Protein AF-A0A8T5P0N0-F1 (afdb_monomer_lite)

Radius of gyration: 23.2 Å; chains: 1; bounding box: 54×44×64 Å

Sequence (206 aa):
MMNLLVFLVLLFGLFGVVSSQYIMQYREAYYLWIKYIVYNKGNNTDPEEKKETCSKLESYSREICELANMIFLLFILISITFFMVVIAIEINIPLMKSPSPELNILYSTEILAFILYISLYIILSFLKIGLISPVSKTSAIDEKIFKVWYYFECHECKDEFFKKYPEPHRLYEIVAEKLDNNEIKASQDLMELVKPLRKKKNDAQA

Structure (mmCIF, N/CA/C/O backbone):
data_AF-A0A8T5P0N0-F1
#
_entry.id   AF-A0A8T5P0N0-F1
#
loop_
_atom_site.group_PDB
_atom_site.id
_atom_site.type_symbol
_atom_site.label_atom_id
_atom_site.label_alt_id
_atom_site.label_comp_id
_atom_site.label_asym_id
_atom_site.label_entity_id
_atom_site.label_seq_id
_atom_site.pdbx_PDB_ins_code
_atom_site.Cartn_x
_atom_site.Cartn_y
_atom_site.Cartn_z
_atom_site.occupancy
_atom_site.B_iso_or_equiv
_atom_site.auth_seq_id
_atom_site.auth_comp_id
_atom_site.auth_asym_id
_atom_site.auth_atom_id
_atom_site.pdbx_PDB_model_num
ATOM 1 N N . MET A 1 1 ? 8.938 1.291 -31.727 1.00 61.34 1 MET A N 1
ATOM 2 C CA . MET A 1 1 ? 9.420 2.299 -30.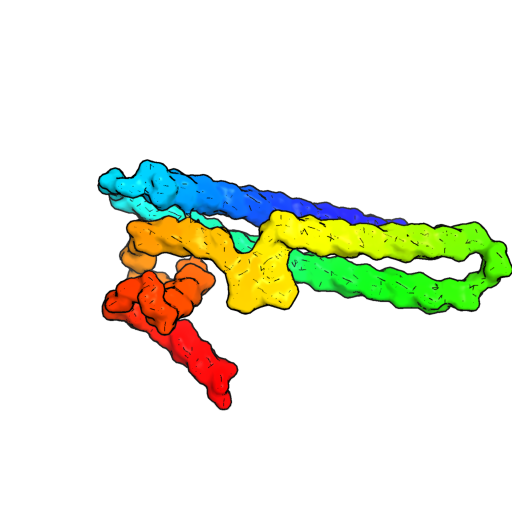754 1.00 61.34 1 MET A CA 1
ATOM 3 C C . MET A 1 1 ? 8.289 3.174 -30.201 1.00 61.34 1 MET A C 1
ATOM 5 O O . MET A 1 1 ? 8.126 3.197 -28.991 1.00 61.34 1 MET A O 1
ATOM 9 N N . MET A 1 2 ? 7.453 3.806 -31.041 1.00 69.06 2 MET A N 1
ATOM 10 C CA . MET A 1 2 ? 6.355 4.684 -30.582 1.00 69.06 2 MET A CA 1
ATOM 11 C C . MET A 1 2 ? 5.326 3.981 -29.672 1.00 69.06 2 MET A C 1
ATOM 13 O O . MET A 1 2 ? 4.994 4.509 -28.620 1.00 69.06 2 MET A O 1
ATOM 17 N N . ASN A 1 3 ? 4.904 2.751 -29.999 1.00 76.56 3 ASN A N 1
ATOM 18 C CA . ASN A 1 3 ? 3.933 2.001 -29.180 1.00 76.56 3 ASN A CA 1
ATOM 19 C C . ASN A 1 3 ? 4.461 1.646 -27.778 1.00 76.56 3 ASN A C 1
ATOM 21 O O . ASN A 1 3 ? 3.710 1.698 -26.811 1.00 76.56 3 ASN A O 1
ATOM 25 N N . LEU A 1 4 ? 5.755 1.321 -27.659 1.00 73.75 4 LEU A N 1
ATOM 26 C CA . LEU A 1 4 ? 6.393 1.027 -26.371 1.00 73.75 4 LEU A CA 1
ATOM 27 C C . LEU A 1 4 ? 6.480 2.290 -25.505 1.00 73.75 4 LEU A C 1
ATOM 29 O O . LEU A 1 4 ? 6.204 2.238 -24.314 1.00 73.75 4 LEU A O 1
ATOM 33 N N . LEU A 1 5 ? 6.823 3.428 -26.113 1.00 75.00 5 LEU A N 1
ATOM 34 C CA . LEU A 1 5 ? 6.900 4.707 -25.411 1.00 75.00 5 LEU A CA 1
ATOM 35 C C . LEU A 1 5 ? 5.518 5.143 -24.910 1.00 75.00 5 LEU A C 1
ATOM 37 O O . LEU A 1 5 ? 5.385 5.509 -23.747 1.00 75.00 5 LEU A O 1
ATOM 41 N N . VAL A 1 6 ? 4.479 5.029 -25.744 1.00 81.00 6 VAL A N 1
ATOM 42 C CA . VAL A 1 6 ? 3.089 5.297 -25.336 1.00 81.00 6 VAL A CA 1
ATOM 43 C C . VAL A 1 6 ? 2.668 4.374 -24.191 1.00 81.00 6 VAL A C 1
ATOM 45 O O . VAL A 1 6 ? 2.110 4.848 -23.205 1.00 81.00 6 VAL A O 1
ATOM 48 N N . PHE A 1 7 ? 2.981 3.078 -24.278 1.00 82.94 7 PHE A N 1
ATOM 49 C CA . PHE A 1 7 ? 2.702 2.124 -23.204 1.00 82.94 7 PHE A CA 1
ATOM 50 C C . PHE A 1 7 ? 3.391 2.511 -21.888 1.00 82.94 7 PHE A C 1
ATOM 52 O O . PHE A 1 7 ? 2.738 2.551 -20.848 1.00 82.94 7 PHE A O 1
ATOM 59 N N . LEU A 1 8 ? 4.681 2.862 -21.929 1.00 80.19 8 LEU A N 1
ATOM 60 C CA . LEU A 1 8 ? 5.425 3.307 -20.748 1.00 80.19 8 LEU A CA 1
ATOM 61 C C . LEU A 1 8 ? 4.825 4.585 -20.150 1.00 80.19 8 LEU A C 1
ATOM 63 O O . LEU A 1 8 ? 4.633 4.649 -18.940 1.00 80.19 8 LEU A O 1
ATOM 67 N N . VAL A 1 9 ? 4.473 5.576 -20.974 1.00 85.44 9 VAL A N 1
ATOM 68 C CA . VAL A 1 9 ? 3.837 6.819 -20.505 1.00 85.44 9 VAL A CA 1
ATOM 69 C C . VAL A 1 9 ? 2.510 6.531 -19.798 1.00 85.44 9 VAL A C 1
ATOM 71 O O . VAL A 1 9 ? 2.270 7.068 -18.718 1.00 85.44 9 VAL A O 1
ATOM 74 N N . LEU A 1 10 ? 1.673 5.653 -20.358 1.00 88.06 10 LEU A N 1
ATOM 75 C CA . LEU A 1 10 ? 0.413 5.247 -19.729 1.00 88.06 10 LEU A CA 1
ATOM 76 C C . LEU A 1 10 ? 0.646 4.503 -18.408 1.00 88.06 10 LEU A C 1
ATOM 78 O O . LEU A 1 10 ? -0.035 4.782 -17.423 1.00 88.06 10 LEU A O 1
ATOM 82 N N . LEU A 1 11 ? 1.628 3.600 -18.367 1.00 86.75 11 LEU A N 1
ATOM 83 C CA . LEU A 1 11 ? 1.958 2.815 -17.179 1.00 86.75 11 LEU A CA 1
ATOM 84 C C . LEU A 1 11 ? 2.485 3.698 -16.037 1.00 86.75 11 LEU A C 1
ATOM 86 O O . LEU A 1 11 ? 2.014 3.586 -14.905 1.00 86.75 11 LEU A O 1
ATOM 90 N N . PHE A 1 12 ? 3.406 4.620 -16.332 1.00 85.75 12 PHE A N 1
ATOM 91 C CA . PHE A 1 12 ? 3.908 5.592 -15.356 1.00 85.75 12 PHE A CA 1
ATOM 92 C C . PHE A 1 12 ? 2.829 6.597 -14.931 1.00 85.75 12 PHE A C 1
ATOM 94 O O . PHE A 1 12 ? 2.765 6.958 -13.755 1.00 85.75 12 PHE A O 1
ATOM 101 N N . GLY A 1 13 ? 1.952 7.015 -15.848 1.00 89.31 13 GLY A N 1
ATOM 102 C CA . GLY A 1 13 ? 0.798 7.856 -15.528 1.00 89.31 13 GLY A CA 1
ATOM 103 C C . GLY A 1 13 ? -0.151 7.172 -14.543 1.00 89.31 13 GLY A C 1
ATOM 104 O O . GLY A 1 13 ? -0.502 7.755 -13.518 1.00 89.31 13 GLY A O 1
ATOM 105 N N . LEU A 1 14 ? -0.496 5.907 -14.802 1.00 91.94 14 LEU A N 1
ATOM 106 C CA . LEU A 1 14 ? -1.330 5.100 -13.911 1.00 91.94 14 LEU A CA 1
ATOM 107 C C . LEU A 1 14 ? -0.668 4.909 -12.540 1.00 91.94 14 LEU A C 1
ATOM 109 O O . LEU A 1 14 ? -1.314 5.117 -11.514 1.00 91.94 14 LEU A O 1
ATOM 113 N N . PHE A 1 15 ? 0.631 4.600 -12.510 1.00 89.31 15 PHE A N 1
ATOM 114 C CA . PHE A 1 15 ? 1.403 4.518 -11.267 1.00 89.31 15 PHE A CA 1
ATOM 115 C C . PHE A 1 15 ? 1.350 5.820 -10.461 1.00 89.31 15 PHE A C 1
ATOM 117 O O . PHE A 1 15 ? 1.136 5.783 -9.247 1.00 89.31 15 PHE A O 1
ATOM 124 N N . GLY A 1 16 ? 1.496 6.971 -11.123 1.00 88.88 16 GLY A N 1
ATOM 125 C CA . GLY A 1 16 ? 1.394 8.284 -10.489 1.00 88.88 16 GLY A CA 1
ATOM 126 C C . GLY A 1 16 ? 0.016 8.543 -9.878 1.00 88.88 16 GLY A C 1
ATOM 127 O O . GLY A 1 16 ? -0.066 8.980 -8.729 1.00 88.88 16 GLY A O 1
ATOM 128 N N . VAL A 1 17 ? -1.062 8.221 -10.601 1.00 93.25 17 VAL A N 1
ATOM 129 C CA . VAL A 1 17 ? -2.445 8.386 -10.116 1.00 93.25 17 VAL A CA 1
ATOM 130 C C . VAL A 1 17 ? -2.699 7.535 -8.872 1.00 93.25 17 VAL A C 1
ATOM 132 O O . VAL A 1 17 ? -3.133 8.068 -7.849 1.00 93.25 17 VAL A O 1
ATOM 135 N N . VAL A 1 18 ? -2.372 6.240 -8.922 1.00 91.06 18 VAL A N 1
ATOM 136 C CA . VAL A 1 18 ? -2.581 5.322 -7.789 1.00 91.06 18 VAL A CA 1
ATOM 137 C C . VAL A 1 18 ? -1.719 5.733 -6.590 1.00 91.06 18 VAL A C 1
ATOM 139 O O . VAL A 1 18 ? -2.206 5.788 -5.461 1.00 91.06 18 VAL A O 1
ATOM 142 N N . SER A 1 19 ? -0.459 6.109 -6.824 1.00 87.75 19 SER A N 1
ATOM 143 C CA . SER A 1 19 ? 0.432 6.592 -5.761 1.00 87.75 19 SER A CA 1
ATOM 144 C C . SER A 1 19 ? -0.093 7.874 -5.113 1.00 87.75 19 SER A C 1
ATOM 146 O O . SER A 1 19 ? -0.023 8.026 -3.894 1.00 87.75 19 SER A O 1
ATOM 148 N N . SER A 1 20 ? -0.660 8.792 -5.900 1.00 90.50 20 SER A N 1
ATOM 149 C CA . SER A 1 20 ? -1.253 10.026 -5.379 1.00 90.50 20 SER A CA 1
ATOM 150 C C . SER A 1 20 ? -2.462 9.744 -4.486 1.00 90.50 20 SER A C 1
ATOM 152 O O . SER A 1 20 ? -2.580 10.342 -3.415 1.00 90.50 20 SER A O 1
ATOM 154 N N . GLN A 1 21 ? -3.338 8.823 -4.894 1.00 91.12 21 GLN A N 1
ATOM 155 C CA . GLN A 1 21 ? -4.477 8.395 -4.075 1.00 91.12 21 GLN A CA 1
ATOM 156 C C . GLN A 1 21 ? -4.008 7.747 -2.768 1.00 91.12 21 GLN A C 1
ATOM 158 O O . GLN A 1 21 ? -4.502 8.099 -1.698 1.00 91.12 21 GLN A O 1
ATOM 163 N N . TYR A 1 22 ? -2.988 6.885 -2.829 1.00 88.38 22 TYR A N 1
ATOM 164 C CA . TYR A 1 22 ? -2.401 6.263 -1.640 1.00 88.38 22 TYR A CA 1
ATOM 165 C C . TYR A 1 22 ? -1.883 7.307 -0.639 1.00 88.38 22 TYR A C 1
ATOM 167 O O . TYR A 1 22 ? -2.163 7.224 0.557 1.00 88.38 22 TYR A O 1
ATOM 175 N N . ILE A 1 23 ? -1.171 8.334 -1.117 1.00 86.62 23 ILE A N 1
ATOM 176 C CA . ILE A 1 23 ? -0.662 9.423 -0.267 1.00 86.62 23 ILE A CA 1
ATOM 177 C C . ILE A 1 23 ? -1.805 10.218 0.367 1.00 86.62 23 ILE A C 1
ATOM 179 O O . ILE A 1 23 ? -1.696 10.621 1.527 1.00 86.62 23 ILE A O 1
ATOM 183 N N . MET A 1 24 ? -2.874 10.476 -0.386 1.00 90.38 24 MET A N 1
ATOM 184 C CA . MET A 1 24 ? -4.037 11.207 0.111 1.00 90.38 24 MET A CA 1
ATOM 185 C C . MET A 1 24 ? -4.689 10.453 1.274 1.00 90.38 24 MET A C 1
ATOM 187 O O . MET A 1 24 ? -4.793 11.013 2.365 1.00 90.38 24 MET A O 1
ATOM 191 N N . GLN A 1 25 ? -4.978 9.160 1.093 1.00 87.75 25 GLN A N 1
ATOM 192 C CA . GLN A 1 25 ? -5.551 8.329 2.155 1.00 87.75 25 GLN A CA 1
ATOM 193 C C . GLN A 1 25 ? -4.620 8.203 3.365 1.00 87.75 25 GLN A C 1
ATOM 195 O O . GLN A 1 25 ? -5.043 8.323 4.516 1.00 87.75 25 GLN A O 1
ATOM 200 N N . TYR A 1 26 ? -3.314 8.065 3.122 1.00 85.62 26 TYR A N 1
ATOM 201 C CA . TYR A 1 26 ? -2.314 8.069 4.187 1.00 85.62 26 TYR A CA 1
ATOM 202 C C . TYR A 1 26 ? -2.358 9.366 5.013 1.00 85.62 26 TYR A C 1
ATOM 204 O O . TYR A 1 26 ? -2.244 9.326 6.241 1.00 85.62 26 TYR A O 1
ATOM 212 N N . ARG A 1 27 ? -2.500 10.532 4.367 1.00 88.31 27 ARG A N 1
ATOM 213 C CA . ARG A 1 27 ? -2.559 11.831 5.058 1.00 88.31 27 ARG A CA 1
ATOM 214 C C . ARG A 1 27 ? -3.819 11.972 5.902 1.00 88.31 27 ARG A C 1
ATOM 216 O O . ARG A 1 27 ? -3.717 12.467 7.022 1.00 88.31 27 ARG A O 1
ATOM 223 N N . GLU A 1 28 ? -4.965 11.526 5.401 1.00 90.62 28 GLU A N 1
ATOM 224 C CA . GLU A 1 28 ? -6.234 11.577 6.136 1.00 90.62 28 GLU A CA 1
ATOM 225 C C . GLU A 1 28 ? -6.199 10.678 7.378 1.00 90.62 28 GLU A C 1
ATOM 227 O O . GLU A 1 28 ? -6.465 11.139 8.492 1.00 90.62 28 GLU A O 1
ATOM 232 N N . ALA A 1 29 ? -5.735 9.436 7.229 1.00 87.38 29 ALA A N 1
ATOM 233 C CA . ALA A 1 29 ? -5.507 8.532 8.353 1.00 87.38 29 ALA A CA 1
ATOM 234 C C . ALA A 1 29 ? -4.507 9.109 9.375 1.00 87.38 29 ALA A C 1
ATOM 236 O O . ALA A 1 29 ? -4.708 9.021 10.590 1.00 87.38 29 ALA A O 1
ATOM 237 N N . TYR A 1 30 ? -3.435 9.750 8.897 1.00 87.81 30 TYR A N 1
ATOM 238 C CA . TYR A 1 30 ? -2.457 10.410 9.760 1.00 87.81 30 TYR A CA 1
ATOM 239 C C . TYR A 1 30 ? -3.052 11.599 10.526 1.00 87.81 30 TYR A C 1
ATOM 241 O O . TYR A 1 30 ? -2.757 11.777 11.709 1.00 87.81 30 TYR A O 1
ATOM 249 N N . TYR A 1 31 ? -3.905 12.391 9.876 1.00 90.00 31 TYR A N 1
ATOM 250 C CA . TYR A 1 31 ? -4.618 13.498 10.504 1.00 90.00 31 TYR A CA 1
ATOM 251 C C . TYR A 1 31 ? -5.540 13.011 11.628 1.00 90.00 31 TYR A C 1
ATOM 253 O O . TYR A 1 31 ? -5.491 13.567 12.726 1.00 90.00 31 TYR A O 1
ATOM 261 N N . LEU A 1 32 ? -6.310 11.939 11.404 1.00 89.44 32 LEU A N 1
ATOM 262 C CA . LEU A 1 32 ? -7.154 11.341 12.447 1.00 89.44 32 LEU A CA 1
ATOM 263 C C . LEU A 1 32 ? -6.327 10.864 13.643 1.00 89.44 32 LEU A C 1
ATOM 265 O O . LEU A 1 32 ? -6.698 11.103 14.793 1.00 89.44 32 LEU A O 1
ATOM 269 N N . TRP A 1 33 ? -5.176 10.244 13.383 1.00 90.94 33 TRP A N 1
ATOM 270 C CA . TRP A 1 33 ? -4.260 9.833 14.442 1.00 90.94 33 TRP A CA 1
ATOM 271 C C . TRP A 1 33 ? -3.745 11.017 15.262 1.00 90.94 33 TRP A C 1
ATOM 273 O O . TRP A 1 33 ? -3.775 10.970 16.493 1.00 90.94 33 TRP A O 1
ATOM 283 N N . ILE A 1 34 ? -3.338 12.106 14.607 1.00 88.56 34 ILE A N 1
ATOM 284 C CA . ILE A 1 34 ? -2.945 13.337 15.300 1.00 88.56 34 ILE A CA 1
ATOM 285 C C . ILE A 1 34 ? -4.107 13.881 16.139 1.00 88.56 34 ILE A C 1
ATOM 287 O O . ILE A 1 34 ? -3.926 14.160 17.327 1.00 88.56 34 ILE A O 1
ATOM 291 N N . LYS A 1 35 ? -5.297 14.011 15.542 1.00 88.31 35 LYS A N 1
ATOM 292 C CA . LYS A 1 35 ? -6.480 14.568 16.204 1.00 88.31 35 LYS A CA 1
ATOM 293 C C . LYS A 1 35 ? -6.797 13.792 17.481 1.00 88.31 35 LYS A C 1
ATOM 295 O O . LYS A 1 35 ? -6.857 14.397 18.544 1.00 88.31 35 LYS A O 1
ATOM 300 N N . TYR A 1 36 ? -6.947 12.471 17.395 1.00 87.56 36 TYR A N 1
ATOM 301 C CA . TYR A 1 36 ? -7.495 11.676 18.497 1.00 87.56 36 TYR A CA 1
ATOM 302 C C . TYR A 1 36 ? -6.454 11.109 19.465 1.00 87.56 36 TYR A C 1
ATOM 304 O O . TYR A 1 36 ? -6.716 11.038 20.661 1.00 87.56 36 TYR A O 1
ATOM 312 N N . ILE A 1 37 ? -5.260 10.749 18.992 1.00 87.62 37 ILE A N 1
ATOM 313 C CA . ILE A 1 37 ? -4.240 10.117 19.845 1.00 87.62 37 ILE A CA 1
ATOM 314 C C . ILE A 1 37 ? -3.251 11.137 20.404 1.00 87.62 37 ILE A C 1
ATOM 316 O O . ILE A 1 37 ? -2.847 11.016 21.561 1.00 87.62 37 ILE A O 1
ATOM 320 N N . VAL A 1 38 ? -2.840 12.122 19.597 1.00 85.75 38 VAL A N 1
ATOM 321 C CA . VAL A 1 38 ? -1.827 13.107 20.013 1.00 85.75 38 VAL A CA 1
ATOM 322 C C . VAL A 1 38 ? -2.458 14.253 20.802 1.00 85.75 38 VAL A C 1
ATOM 324 O O . VAL A 1 38 ? -1.944 14.592 21.865 1.00 85.75 38 VAL A O 1
ATOM 327 N N . TYR A 1 39 ? -3.561 14.832 20.314 1.00 83.88 39 TYR A N 1
ATOM 328 C CA . TYR A 1 39 ? -4.125 16.057 20.899 1.00 83.88 39 TYR A CA 1
ATOM 329 C C . TYR A 1 39 ? -5.415 15.870 21.709 1.00 83.88 39 TYR A C 1
ATOM 331 O O . TYR A 1 39 ? -5.640 16.640 22.637 1.00 83.88 39 TYR A O 1
ATOM 339 N N . ASN A 1 40 ? -6.250 14.868 21.419 1.00 70.62 40 ASN A N 1
ATOM 340 C CA . ASN A 1 40 ? -7.571 14.724 22.051 1.00 70.62 40 ASN A CA 1
ATOM 341 C C . ASN A 1 40 ? -7.649 13.571 23.066 1.00 70.62 40 ASN A C 1
ATOM 343 O O . ASN A 1 40 ? -8.561 12.747 23.035 1.00 70.62 40 ASN A O 1
ATOM 347 N N . LYS A 1 41 ? -6.687 13.495 23.987 1.00 58.66 41 LYS A N 1
ATOM 348 C CA . LYS A 1 41 ? -6.653 12.437 25.003 1.00 58.66 41 LYS A CA 1
ATOM 349 C C . LYS A 1 41 ? -7.492 12.833 26.228 1.00 58.66 41 LYS A C 1
ATOM 351 O O . LYS A 1 41 ? -6.929 13.180 27.261 1.00 58.66 41 LYS A O 1
ATOM 356 N N . GLY A 1 42 ? -8.825 12.805 26.116 1.00 58.62 42 GLY A N 1
ATOM 357 C CA . GLY A 1 42 ? -9.698 12.969 27.292 1.00 58.62 42 GLY A CA 1
ATOM 358 C C . GLY A 1 42 ? -11.126 13.480 27.088 1.00 58.62 42 GLY A C 1
ATOM 359 O O . GLY A 1 42 ? -11.857 13.537 28.072 1.00 58.62 42 GLY A O 1
ATOM 360 N N . ASN A 1 43 ? -11.554 13.840 25.874 1.00 61.97 43 ASN A N 1
ATOM 361 C CA . ASN A 1 43 ? -12.942 14.262 25.662 1.00 61.97 43 ASN A CA 1
ATOM 362 C C . ASN A 1 43 ? -13.851 13.065 25.374 1.00 61.97 43 ASN A C 1
ATOM 364 O O . ASN A 1 43 ? -13.575 12.270 24.474 1.00 61.97 43 ASN A O 1
ATOM 368 N N . ASN A 1 44 ? -14.967 12.987 26.107 1.00 64.81 44 ASN A N 1
ATOM 369 C CA . ASN A 1 44 ? -16.095 12.122 25.770 1.00 64.81 44 ASN A CA 1
ATOM 370 C C . ASN A 1 44 ? -16.554 12.476 24.354 1.00 64.81 44 ASN A C 1
ATOM 372 O O . ASN A 1 44 ? -17.158 13.524 24.133 1.00 64.81 44 ASN A O 1
ATOM 376 N N . THR A 1 45 ? -16.188 11.631 23.396 1.00 73.69 45 THR A N 1
ATOM 377 C CA . THR A 1 45 ? -16.582 11.795 21.998 1.00 73.69 45 THR A CA 1
ATOM 378 C C . THR A 1 45 ? -18.035 11.354 21.876 1.00 73.69 45 THR A C 1
ATOM 380 O O . THR A 1 45 ? -18.409 10.328 22.449 1.00 73.69 45 THR A O 1
ATOM 383 N N . ASP A 1 46 ? -18.847 12.136 21.171 1.00 82.62 46 ASP A N 1
ATOM 384 C CA . ASP A 1 46 ? -20.247 11.804 20.905 1.00 82.62 46 ASP A CA 1
ATOM 385 C C . ASP A 1 46 ? -20.338 10.394 20.275 1.00 82.62 46 ASP A C 1
ATOM 387 O O . ASP A 1 46 ? -19.555 10.095 19.363 1.00 82.62 46 ASP A O 1
ATOM 391 N N . PRO A 1 47 ? -21.238 9.502 20.741 1.00 82.38 47 PRO A N 1
ATOM 392 C CA . PRO A 1 47 ? -21.489 8.207 20.110 1.00 82.38 47 PRO A CA 1
ATOM 393 C C . PRO A 1 47 ? -21.664 8.262 18.585 1.00 82.38 47 PRO A C 1
ATOM 395 O O . PRO A 1 47 ? -21.233 7.336 17.890 1.00 82.38 47 PRO A O 1
ATOM 398 N N . GLU A 1 48 ? -22.263 9.330 18.053 1.00 84.44 48 GLU A N 1
ATOM 399 C CA . GLU A 1 48 ? -22.449 9.495 16.607 1.00 84.44 48 GLU A CA 1
ATOM 400 C C . GLU A 1 48 ? -21.120 9.816 15.894 1.00 84.44 48 GLU A C 1
ATOM 402 O O . GLU A 1 48 ? -20.766 9.146 14.919 1.00 84.44 48 GLU A O 1
ATOM 407 N N . GLU A 1 49 ? -20.308 10.728 16.450 1.00 84.94 49 GLU A N 1
ATOM 408 C CA . GLU A 1 49 ? -18.956 11.038 15.947 1.00 84.94 49 GLU A CA 1
ATOM 409 C C . GLU A 1 49 ? -18.027 9.812 16.043 1.00 84.94 49 GLU A C 1
ATOM 411 O O . GLU A 1 49 ? -17.225 9.558 15.136 1.00 84.94 49 GLU A O 1
ATOM 416 N N . LYS A 1 50 ? -18.160 9.009 17.110 1.00 86.31 50 LYS A N 1
ATOM 417 C CA . LYS A 1 50 ? -17.445 7.733 17.284 1.00 86.31 50 LYS A CA 1
ATOM 418 C C . LYS A 1 50 ? -17.759 6.782 16.128 1.00 86.31 50 LYS A C 1
ATOM 420 O O . LYS A 1 50 ? -16.836 6.283 15.482 1.00 86.31 50 LYS A O 1
ATOM 425 N N . LYS A 1 51 ? -19.045 6.557 15.833 1.00 86.25 51 LYS A N 1
ATOM 426 C CA . LYS A 1 51 ? -19.482 5.641 14.766 1.00 86.25 51 LYS A CA 1
ATOM 427 C C . LYS A 1 51 ? -19.005 6.103 13.389 1.00 86.25 51 LYS A C 1
ATOM 429 O O . LYS A 1 51 ? -18.490 5.290 12.618 1.00 86.25 51 LYS A O 1
ATOM 434 N N . GLU A 1 52 ? -19.121 7.396 13.096 1.00 88.81 52 GLU A N 1
ATOM 435 C CA . GLU A 1 52 ? -18.645 7.971 11.835 1.00 88.81 52 GLU A CA 1
ATOM 436 C C . GLU A 1 52 ? -17.124 7.810 11.682 1.00 88.81 52 GLU A C 1
ATOM 438 O O . GLU A 1 52 ? -16.634 7.375 10.636 1.00 88.81 52 GLU A O 1
ATOM 443 N N . THR A 1 53 ? -16.368 8.095 12.744 1.00 88.75 53 THR A N 1
ATOM 444 C CA . THR A 1 53 ? -14.904 7.967 12.753 1.00 88.75 53 THR A CA 1
ATOM 445 C C . THR A 1 53 ? -14.466 6.518 12.551 1.00 88.75 53 THR A C 1
ATOM 447 O O . THR A 1 53 ? -13.561 6.258 11.754 1.00 88.75 53 THR A O 1
ATOM 450 N N . CYS A 1 54 ? -15.129 5.567 13.212 1.00 88.75 54 CYS A N 1
ATOM 451 C CA . CYS A 1 54 ? -14.878 4.140 13.024 1.00 88.75 54 CYS A CA 1
ATOM 452 C C . CYS A 1 54 ? -15.134 3.699 11.580 1.00 88.75 54 CYS A C 1
ATOM 454 O O . CYS A 1 54 ? -14.272 3.055 10.981 1.00 88.75 54 CYS A O 1
ATOM 456 N N . SER A 1 55 ? -16.260 4.110 10.987 1.00 88.19 55 SER A N 1
ATOM 457 C CA . SER A 1 55 ? -16.566 3.806 9.584 1.00 88.19 55 SER A CA 1
ATOM 458 C C . SER A 1 55 ? -15.514 4.377 8.627 1.00 88.19 55 SER A C 1
ATOM 460 O O . SER A 1 55 ? -15.114 3.700 7.680 1.00 88.19 55 SER A O 1
ATOM 462 N N . LYS A 1 56 ? -15.041 5.607 8.872 1.00 90.00 56 LYS A N 1
ATOM 463 C CA . LYS A 1 56 ? -13.988 6.243 8.066 1.00 90.00 56 LYS A CA 1
ATOM 464 C C . LYS A 1 56 ? -12.659 5.496 8.167 1.00 90.00 56 LYS A C 1
ATOM 466 O O . LYS A 1 56 ? -12.054 5.197 7.144 1.00 90.00 56 LYS A O 1
ATOM 471 N N . LEU A 1 57 ? -12.223 5.145 9.379 1.00 89.44 57 LEU A N 1
ATOM 472 C CA . LEU A 1 57 ? -10.971 4.408 9.603 1.00 89.44 57 LEU A CA 1
ATOM 473 C C . LEU A 1 57 ? -10.961 3.044 8.918 1.00 89.44 57 LEU A C 1
ATOM 475 O O . LEU A 1 57 ? -9.943 2.650 8.349 1.00 89.44 57 LEU A O 1
ATOM 479 N N . GLU A 1 58 ? -12.083 2.333 8.966 1.00 87.56 58 GLU A N 1
ATOM 480 C CA . GLU A 1 58 ? -12.217 1.039 8.304 1.00 87.56 58 GLU A CA 1
ATOM 481 C C . GLU A 1 58 ? -12.179 1.172 6.780 1.00 87.56 58 GLU A C 1
ATOM 483 O O . GLU A 1 58 ? -11.477 0.395 6.127 1.00 87.56 58 GLU A O 1
ATOM 488 N N . SER A 1 59 ? -12.833 2.200 6.222 1.00 89.75 59 SER A N 1
ATOM 489 C CA . SER A 1 59 ? -12.725 2.516 4.791 1.00 89.75 59 SER A CA 1
ATOM 490 C C . SER A 1 59 ? -11.282 2.826 4.401 1.00 89.75 59 SER A C 1
ATOM 492 O O . SER A 1 59 ? -10.759 2.213 3.473 1.00 89.75 59 SER A O 1
ATOM 494 N N . TYR A 1 60 ? -10.592 3.688 5.156 1.00 89.44 60 TYR A N 1
ATOM 495 C CA . TYR A 1 60 ? -9.195 4.036 4.886 1.00 89.44 60 TYR A CA 1
ATOM 496 C C . TYR A 1 60 ? -8.266 2.833 4.961 1.00 89.44 60 TYR A C 1
ATOM 498 O O . TYR A 1 60 ? -7.406 2.674 4.100 1.00 89.44 60 TYR A O 1
ATOM 506 N N . SER A 1 61 ? -8.430 1.962 5.958 1.00 86.31 61 SER A N 1
ATOM 507 C CA . SER A 1 61 ? -7.622 0.746 6.059 1.00 86.31 61 SER A CA 1
ATOM 508 C C . SER A 1 61 ? -7.811 -0.165 4.844 1.00 86.31 61 SER A C 1
ATOM 510 O O . SER A 1 61 ? -6.819 -0.680 4.321 1.00 86.31 61 SER A O 1
ATOM 512 N N . ARG A 1 62 ? -9.050 -0.335 4.366 1.00 86.44 62 ARG A N 1
ATOM 513 C CA . ARG A 1 62 ? -9.331 -1.115 3.154 1.00 86.44 62 ARG A CA 1
ATOM 514 C C . ARG A 1 62 ? -8.722 -0.459 1.917 1.00 86.44 62 ARG A C 1
ATOM 516 O O . ARG A 1 62 ? -7.970 -1.109 1.198 1.00 86.44 62 ARG A O 1
ATOM 523 N N . GLU A 1 63 ? -8.991 0.824 1.704 1.00 88.38 63 GLU A N 1
ATOM 524 C CA . GLU A 1 63 ? -8.519 1.568 0.532 1.00 88.38 63 GLU A CA 1
ATOM 525 C C . GLU A 1 63 ? -6.991 1.629 0.465 1.00 88.38 63 GLU A C 1
ATOM 527 O O . GLU A 1 63 ? -6.410 1.406 -0.592 1.00 88.38 63 GLU A O 1
ATOM 532 N N . ILE A 1 64 ? -6.309 1.862 1.590 1.00 86.75 64 ILE A N 1
ATOM 533 C CA . ILE A 1 64 ? -4.840 1.857 1.656 1.00 86.75 64 ILE A CA 1
ATOM 534 C C . ILE A 1 64 ? -4.288 0.479 1.280 1.00 86.75 64 ILE A C 1
ATOM 536 O O . ILE A 1 64 ? -3.294 0.404 0.557 1.00 86.75 64 ILE A O 1
ATOM 540 N N . CYS A 1 65 ? -4.928 -0.605 1.730 1.00 83.62 65 CYS A N 1
ATOM 541 C CA . CYS A 1 65 ? -4.527 -1.966 1.382 1.00 83.62 65 CYS A CA 1
ATOM 542 C C . CYS A 1 65 ? -4.732 -2.258 -0.114 1.00 83.62 65 CYS A C 1
ATOM 544 O O . CYS A 1 65 ? -3.821 -2.753 -0.778 1.00 83.62 65 CYS A O 1
ATOM 546 N N . GLU A 1 66 ? -5.890 -1.897 -0.669 1.00 86.31 66 GLU A N 1
ATOM 547 C CA . GLU A 1 66 ? -6.185 -2.047 -2.098 1.00 86.31 66 GLU A CA 1
ATOM 548 C C . GLU A 1 66 ? -5.211 -1.241 -2.965 1.00 86.31 66 GLU A C 1
ATOM 550 O O . GLU A 1 66 ? -4.620 -1.782 -3.901 1.00 86.31 66 GLU A O 1
ATOM 555 N N . LEU A 1 67 ? -4.968 0.023 -2.615 1.00 88.94 67 LEU A N 1
ATOM 556 C CA . LEU A 1 67 ? -4.022 0.891 -3.313 1.00 88.94 67 LEU A CA 1
ATOM 557 C C . LEU A 1 67 ? -2.588 0.359 -3.211 1.00 88.94 67 LEU A C 1
ATOM 559 O O . LEU A 1 67 ? -1.870 0.360 -4.209 1.00 88.94 67 LEU A O 1
ATOM 563 N N . ALA A 1 68 ? -2.168 -0.152 -2.051 1.00 84.25 68 ALA A N 1
ATOM 564 C CA . ALA A 1 68 ? -0.859 -0.785 -1.898 1.00 84.25 68 ALA A CA 1
ATOM 565 C C . ALA A 1 68 ? -0.715 -2.022 -2.803 1.00 84.25 68 ALA A C 1
ATOM 567 O O . ALA A 1 68 ? 0.312 -2.176 -3.467 1.00 84.25 68 ALA A O 1
ATOM 568 N N . ASN A 1 69 ? -1.754 -2.859 -2.893 1.00 85.06 69 ASN A N 1
ATOM 569 C CA . ASN A 1 69 ? -1.780 -4.015 -3.793 1.00 85.06 69 ASN A CA 1
ATOM 570 C C . ASN A 1 69 ? -1.723 -3.592 -5.269 1.00 85.06 69 ASN A C 1
ATOM 572 O O . ASN A 1 69 ? -0.991 -4.198 -6.053 1.00 85.06 69 ASN A O 1
ATOM 576 N N . MET A 1 70 ? -2.437 -2.528 -5.653 1.00 88.88 70 MET A N 1
ATOM 577 C CA . MET A 1 70 ? -2.359 -1.968 -7.006 1.00 88.88 70 MET A CA 1
ATOM 578 C C . MET A 1 70 ? -0.957 -1.434 -7.318 1.00 88.88 70 MET A C 1
ATOM 580 O O . MET A 1 70 ? -0.417 -1.731 -8.381 1.00 88.88 70 MET A O 1
ATOM 584 N N . ILE A 1 71 ? -0.333 -0.701 -6.391 1.00 88.19 71 ILE A N 1
ATOM 585 C CA . ILE A 1 71 ? 1.046 -0.207 -6.539 1.00 88.19 71 ILE A CA 1
ATOM 586 C C . ILE A 1 71 ? 2.022 -1.375 -6.699 1.00 88.19 71 ILE A C 1
ATOM 588 O O . ILE A 1 71 ? 2.907 -1.317 -7.552 1.00 88.19 71 ILE A O 1
ATOM 592 N N . PHE A 1 72 ? 1.847 -2.449 -5.928 1.00 86.00 72 PHE A N 1
ATOM 593 C CA . PHE A 1 72 ? 2.663 -3.657 -6.042 1.00 86.00 72 PHE A CA 1
ATOM 594 C C . PHE A 1 72 ? 2.505 -4.342 -7.402 1.00 86.00 72 PHE A C 1
ATOM 596 O O . PHE A 1 72 ? 3.502 -4.680 -8.041 1.00 86.00 72 PHE A O 1
ATOM 603 N N . LEU A 1 73 ? 1.274 -4.482 -7.895 1.00 88.00 73 LEU A N 1
ATOM 604 C CA . LEU A 1 73 ? 1.012 -5.049 -9.217 1.00 88.00 73 LEU A CA 1
ATOM 605 C C . LEU A 1 73 ? 1.618 -4.187 -10.335 1.00 88.00 73 LEU A C 1
ATOM 607 O O . LEU A 1 73 ? 2.250 -4.717 -11.250 1.00 88.00 73 LEU A O 1
ATOM 611 N N . LEU A 1 74 ? 1.486 -2.861 -10.244 1.00 89.62 74 LEU A N 1
ATOM 612 C CA . LEU A 1 74 ? 2.106 -1.932 -11.191 1.00 89.62 74 LEU A CA 1
ATOM 613 C C . LEU A 1 74 ? 3.631 -2.015 -11.147 1.00 89.62 74 LEU A C 1
ATOM 615 O O . LEU A 1 74 ? 4.268 -2.005 -12.197 1.00 89.62 74 LEU A O 1
ATOM 619 N N . PHE A 1 75 ? 4.219 -2.154 -9.959 1.00 87.12 75 PHE A N 1
ATOM 620 C CA . PHE A 1 75 ? 5.657 -2.351 -9.812 1.00 87.12 75 PHE A CA 1
ATOM 621 C C . PHE A 1 75 ? 6.124 -3.630 -10.517 1.00 87.12 75 PHE A C 1
ATOM 623 O O . PHE A 1 75 ? 7.060 -3.563 -11.310 1.00 87.12 75 PHE A O 1
ATOM 630 N N . ILE A 1 76 ? 5.432 -4.761 -10.324 1.00 88.44 76 ILE A N 1
ATOM 631 C CA . ILE A 1 76 ? 5.735 -6.019 -11.032 1.00 88.44 76 ILE A CA 1
ATOM 632 C C . ILE A 1 76 ? 5.668 -5.825 -12.551 1.00 88.44 76 ILE A C 1
ATOM 634 O O . ILE A 1 76 ? 6.580 -6.244 -13.265 1.00 88.44 76 ILE A O 1
ATOM 638 N N . LEU A 1 77 ? 4.617 -5.173 -13.056 1.00 89.50 77 LEU A N 1
ATOM 639 C CA . LEU A 1 77 ? 4.463 -4.912 -14.490 1.00 89.50 77 LEU A CA 1
ATOM 640 C C . LEU A 1 77 ? 5.598 -4.044 -15.045 1.00 89.50 77 LEU A C 1
ATOM 642 O O . LEU A 1 77 ? 6.122 -4.335 -16.126 1.00 89.50 77 LEU A O 1
ATOM 646 N N . ILE A 1 78 ? 6.010 -3.008 -14.309 1.00 88.75 78 ILE A N 1
ATOM 647 C CA . ILE A 1 78 ? 7.141 -2.160 -14.699 1.00 88.75 78 ILE A CA 1
ATOM 648 C C . ILE A 1 78 ? 8.444 -2.968 -14.684 1.00 88.75 78 ILE A C 1
ATOM 650 O O . ILE A 1 78 ? 9.208 -2.873 -15.643 1.00 88.75 78 ILE A O 1
ATOM 654 N N . SER A 1 79 ? 8.681 -3.808 -13.671 1.00 89.00 79 SER A N 1
ATOM 655 C CA . SER A 1 79 ? 9.854 -4.690 -13.611 1.00 89.00 79 SER A CA 1
ATOM 656 C C . SER A 1 79 ? 9.912 -5.652 -14.795 1.00 89.00 79 SER A C 1
ATOM 658 O O . SER A 1 79 ? 10.945 -5.735 -15.454 1.00 89.00 79 SER A O 1
ATOM 660 N N . ILE A 1 80 ? 8.809 -6.334 -15.123 1.00 90.44 80 ILE A N 1
ATOM 661 C CA . ILE A 1 80 ? 8.743 -7.233 -16.288 1.00 90.44 80 ILE A CA 1
ATOM 662 C C . ILE A 1 80 ? 9.040 -6.457 -17.575 1.00 90.44 80 ILE A C 1
ATOM 664 O O . ILE A 1 80 ? 9.846 -6.899 -18.392 1.00 90.44 80 ILE A O 1
ATOM 668 N N . THR A 1 81 ? 8.431 -5.281 -17.743 1.00 88.44 81 THR A N 1
ATOM 669 C CA . THR A 1 81 ? 8.648 -4.436 -18.927 1.00 88.44 81 THR A CA 1
ATOM 670 C C . THR A 1 81 ? 10.110 -4.005 -19.038 1.00 88.44 81 THR A C 1
ATOM 672 O O . THR A 1 81 ? 10.689 -4.086 -20.118 1.00 88.44 81 THR A O 1
ATOM 675 N N . PHE A 1 82 ? 10.724 -3.599 -17.926 1.00 88.94 82 PHE A N 1
ATOM 676 C CA . PHE A 1 82 ? 12.137 -3.240 -17.859 1.00 88.94 82 PHE A CA 1
ATOM 677 C C . PHE A 1 82 ? 13.037 -4.403 -18.303 1.00 88.94 82 PHE A C 1
ATOM 679 O O . PHE A 1 82 ? 13.858 -4.218 -19.201 1.00 88.94 82 PHE A O 1
ATOM 686 N N . PHE A 1 83 ? 12.832 -5.611 -17.766 1.00 90.69 83 PHE A N 1
ATOM 687 C CA . PHE A 1 83 ? 13.606 -6.791 -18.169 1.00 90.69 83 PHE A CA 1
ATOM 688 C C . PHE A 1 83 ? 13.445 -7.117 -19.656 1.00 90.69 83 PHE A C 1
ATOM 690 O O . PHE A 1 83 ? 14.437 -7.368 -20.334 1.00 90.69 83 PHE A O 1
ATOM 697 N N . MET A 1 84 ? 12.220 -7.064 -20.184 1.00 89.25 84 MET A N 1
ATOM 698 C CA . MET A 1 84 ? 11.969 -7.306 -21.609 1.00 89.25 84 MET A CA 1
ATOM 699 C C . MET A 1 84 ? 12.691 -6.290 -22.502 1.00 89.25 84 MET A C 1
ATOM 701 O O . MET A 1 84 ? 13.210 -6.664 -23.552 1.00 89.25 84 MET A O 1
ATOM 705 N N . VAL A 1 85 ? 12.751 -5.018 -22.089 1.00 86.88 85 VAL A N 1
ATOM 706 C CA . VAL A 1 85 ? 13.488 -3.973 -22.814 1.00 86.88 85 VAL A CA 1
ATOM 707 C C . VAL A 1 85 ? 14.990 -4.243 -22.789 1.00 86.88 85 VAL A C 1
ATOM 709 O O . VAL A 1 85 ? 15.606 -4.219 -23.850 1.00 86.88 85 VAL A O 1
ATOM 712 N N . VAL A 1 86 ? 15.570 -4.544 -21.624 1.00 88.06 86 VAL A N 1
ATOM 713 C CA . VAL A 1 86 ? 17.009 -4.841 -21.500 1.00 88.06 86 VAL A CA 1
ATOM 714 C C . VAL A 1 86 ? 17.391 -6.060 -22.342 1.00 88.06 86 VAL A C 1
ATOM 716 O O . VAL A 1 86 ? 18.295 -5.964 -23.166 1.00 88.06 86 VAL A O 1
ATOM 719 N N . ILE A 1 87 ? 16.641 -7.163 -22.238 1.00 89.44 87 ILE A N 1
ATOM 720 C CA . ILE A 1 87 ? 16.878 -8.379 -23.037 1.00 89.44 87 ILE A CA 1
ATOM 721 C C . ILE A 1 87 ? 16.788 -8.076 -24.536 1.00 89.44 87 ILE A C 1
ATOM 723 O O . ILE A 1 87 ? 17.622 -8.526 -25.321 1.00 89.44 87 ILE A O 1
ATOM 727 N N . ALA A 1 88 ? 15.785 -7.299 -24.957 1.00 87.25 88 ALA A N 1
ATOM 728 C CA . ALA A 1 88 ? 15.656 -6.914 -26.356 1.00 87.25 88 ALA A CA 1
ATOM 729 C C . ALA A 1 88 ? 16.860 -6.082 -26.827 1.00 87.25 88 ALA A C 1
ATOM 731 O O . ALA A 1 88 ? 17.332 -6.288 -27.943 1.00 87.25 88 ALA A O 1
ATOM 732 N N . ILE A 1 89 ? 17.372 -5.166 -26.004 1.00 86.06 89 ILE A N 1
ATOM 733 C CA . ILE A 1 89 ? 18.566 -4.375 -26.326 1.00 86.06 89 ILE A CA 1
ATOM 734 C C . ILE A 1 89 ? 19.793 -5.289 -26.449 1.00 86.06 89 ILE A C 1
ATOM 736 O O . ILE A 1 89 ? 20.468 -5.247 -27.478 1.00 86.06 89 ILE A O 1
ATOM 740 N N . GLU A 1 90 ? 20.032 -6.168 -25.473 1.00 87.06 90 GLU A N 1
ATOM 741 C CA . GLU A 1 90 ? 21.173 -7.095 -25.464 1.00 87.06 90 GLU A CA 1
ATOM 742 C C . GLU A 1 90 ? 21.202 -8.018 -26.689 1.00 87.06 90 GLU A C 1
ATOM 744 O O . GLU A 1 90 ? 22.262 -8.222 -27.276 1.00 87.06 90 GLU A O 1
ATOM 749 N N . ILE A 1 91 ? 20.046 -8.534 -27.126 1.00 88.62 91 ILE A N 1
ATOM 750 C CA . ILE A 1 91 ? 19.948 -9.379 -28.32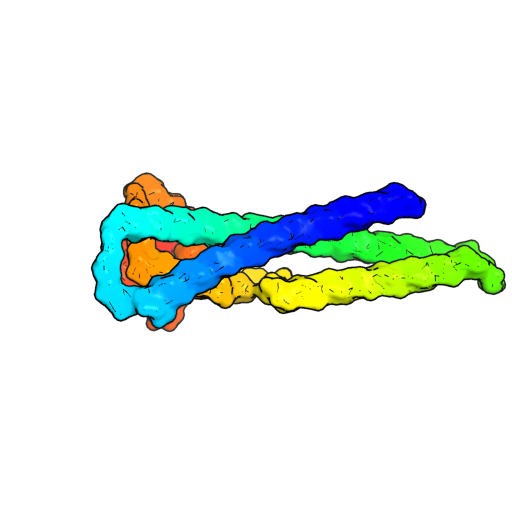9 1.00 88.62 91 ILE A CA 1
ATOM 751 C C . ILE A 1 91 ? 20.260 -8.580 -29.605 1.00 88.62 91 ILE A C 1
ATOM 753 O O . ILE A 1 91 ? 20.835 -9.124 -30.550 1.00 88.62 91 ILE A O 1
ATOM 757 N N . ASN A 1 92 ? 19.890 -7.297 -29.657 1.00 85.00 92 ASN A N 1
ATOM 758 C CA . ASN A 1 92 ? 20.039 -6.470 -30.857 1.00 85.00 92 ASN A CA 1
ATOM 759 C C . ASN A 1 92 ? 21.427 -5.821 -30.997 1.00 85.00 92 ASN A C 1
ATOM 761 O O . ASN A 1 92 ? 21.871 -5.612 -32.126 1.00 85.00 92 ASN A O 1
ATOM 765 N N . ILE A 1 93 ? 22.140 -5.542 -29.899 1.00 84.06 93 ILE A N 1
ATOM 766 C CA . ILE A 1 93 ? 23.503 -4.973 -29.920 1.00 84.06 93 ILE A CA 1
ATOM 767 C C . ILE A 1 93 ? 24.488 -5.760 -30.815 1.00 84.06 93 ILE A C 1
ATOM 769 O O . ILE A 1 93 ? 25.121 -5.132 -31.667 1.00 84.06 93 ILE A O 1
ATOM 773 N N . PRO A 1 94 ? 24.636 -7.098 -30.708 1.00 82.94 94 PRO A N 1
ATOM 774 C CA . PRO A 1 94 ? 25.604 -7.847 -31.519 1.00 82.94 94 PRO A CA 1
ATOM 775 C C . PRO A 1 94 ? 25.227 -7.923 -33.005 1.00 82.94 94 PRO A C 1
ATOM 777 O O . PRO A 1 94 ? 26.076 -8.245 -33.836 1.00 82.94 94 PRO A O 1
ATOM 780 N N . LEU A 1 95 ? 23.972 -7.626 -33.357 1.00 81.62 95 LEU A N 1
ATOM 781 C CA . LEU A 1 95 ? 23.504 -7.588 -34.745 1.00 81.62 95 LEU A CA 1
ATOM 782 C C . LEU A 1 95 ? 23.873 -6.271 -35.448 1.00 81.62 95 LEU A C 1
ATOM 784 O O . LEU A 1 95 ? 23.748 -6.174 -36.671 1.00 81.62 95 LEU A O 1
ATOM 788 N N . MET A 1 96 ? 24.340 -5.263 -34.705 1.00 79.31 96 MET A N 1
ATOM 789 C CA . MET A 1 96 ? 24.688 -3.954 -35.248 1.00 79.31 96 MET A CA 1
ATOM 790 C C . MET A 1 96 ? 26.172 -3.836 -35.590 1.00 79.31 96 MET A C 1
ATOM 792 O O . MET A 1 96 ? 27.057 -4.235 -34.836 1.00 79.31 96 MET A O 1
ATOM 796 N N . LYS A 1 97 ? 26.463 -3.219 -36.740 1.00 74.19 97 LYS A N 1
ATOM 797 C CA . LYS A 1 97 ? 27.838 -2.871 -37.115 1.00 74.19 97 LYS A CA 1
ATOM 798 C C . LYS A 1 97 ? 28.301 -1.663 -36.300 1.00 74.19 97 LYS A C 1
ATOM 800 O O . LYS A 1 97 ? 27.619 -0.638 -36.250 1.00 74.19 97 LYS A O 1
ATOM 805 N N . SER A 1 98 ? 29.474 -1.791 -35.688 1.00 72.81 98 SER A N 1
ATOM 806 C CA . SER A 1 98 ? 30.143 -0.705 -34.972 1.00 72.81 98 SER A CA 1
ATOM 807 C C . SER A 1 98 ? 31.124 0.037 -35.894 1.00 72.81 98 SER A C 1
ATOM 809 O O . SER A 1 98 ? 31.846 -0.633 -36.639 1.00 72.81 98 SER A O 1
ATOM 811 N N . PRO A 1 99 ? 31.205 1.382 -35.843 1.00 69.00 99 PRO A N 1
ATOM 812 C CA . PRO A 1 99 ? 30.321 2.312 -35.134 1.00 69.00 99 PRO A CA 1
ATOM 813 C C . PRO A 1 99 ? 29.101 2.703 -35.987 1.00 69.00 99 PRO A C 1
ATOM 815 O O . PRO A 1 99 ? 29.230 3.001 -37.175 1.00 69.00 99 PRO A O 1
ATOM 818 N N . SER A 1 100 ? 27.918 2.765 -35.373 1.00 79.62 100 SER A N 1
ATOM 819 C CA . SER A 1 100 ? 26.701 3.294 -36.001 1.00 79.62 100 SER A CA 1
ATOM 820 C C . SER A 1 100 ? 25.943 4.214 -35.033 1.00 79.62 100 SER A C 1
ATOM 822 O O . SER A 1 100 ? 25.954 3.980 -33.823 1.00 79.62 100 SER A O 1
ATOM 824 N N . PRO A 1 101 ? 25.275 5.275 -35.526 1.00 82.44 101 PRO A N 1
ATOM 825 C CA . PRO A 1 101 ? 24.441 6.144 -34.690 1.00 82.44 101 PRO A CA 1
ATOM 826 C C . PRO A 1 101 ? 23.295 5.379 -34.004 1.00 82.44 101 PRO A C 1
ATOM 828 O O . PRO A 1 101 ? 22.869 5.752 -32.915 1.00 82.44 101 PRO A O 1
ATOM 831 N N . GLU A 1 102 ? 22.842 4.278 -34.602 1.00 81.62 102 GLU A N 1
ATOM 832 C CA . GLU A 1 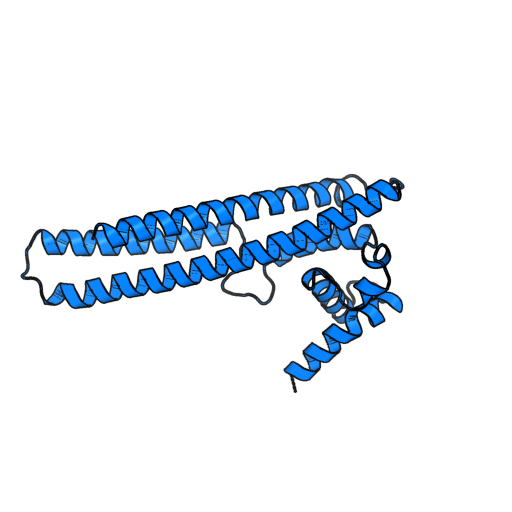102 ? 21.820 3.377 -34.057 1.00 81.62 102 GLU A CA 1
ATOM 833 C C . GLU A 1 102 ? 22.279 2.694 -32.761 1.00 81.62 102 GLU A C 1
ATOM 835 O O . GLU A 1 102 ? 21.511 2.608 -31.800 1.00 81.62 102 GLU A O 1
ATOM 840 N N . LEU A 1 103 ? 23.557 2.305 -32.684 1.00 81.88 103 LEU A N 1
ATOM 841 C CA . LEU A 1 103 ? 24.150 1.718 -31.484 1.00 81.88 103 LEU A CA 1
ATOM 842 C C . LEU A 1 103 ? 24.168 2.716 -30.311 1.00 81.88 103 LEU A C 1
ATOM 844 O O . LEU A 1 103 ? 23.838 2.360 -29.181 1.00 81.88 103 LEU A O 1
ATOM 848 N N . ASN A 1 104 ? 24.471 3.991 -30.580 1.00 83.81 104 ASN A N 1
ATOM 849 C CA . ASN A 1 104 ? 24.439 5.047 -29.560 1.00 83.81 104 ASN A CA 1
ATOM 850 C C . ASN A 1 104 ? 23.018 5.295 -29.023 1.00 83.81 104 ASN A C 1
ATOM 852 O O . ASN A 1 104 ? 22.846 5.577 -27.834 1.00 83.81 104 ASN A O 1
ATOM 856 N N . ILE A 1 105 ? 21.997 5.180 -29.881 1.00 83.94 105 ILE A N 1
ATOM 857 C CA . ILE A 1 105 ? 20.587 5.309 -29.483 1.00 83.94 105 ILE A CA 1
ATOM 858 C C . ILE A 1 105 ? 20.184 4.155 -28.558 1.00 83.94 105 ILE A C 1
ATOM 860 O O . ILE A 1 105 ? 19.515 4.395 -27.550 1.00 83.94 105 ILE A O 1
ATOM 864 N N . LEU A 1 106 ? 20.610 2.924 -28.854 1.00 84.00 106 LEU A N 1
ATOM 865 C CA . LEU A 1 106 ? 20.345 1.757 -28.005 1.00 84.00 106 LEU A CA 1
ATOM 866 C C . LEU A 1 106 ? 20.973 1.898 -26.618 1.00 84.00 106 LEU A C 1
ATOM 868 O O . LEU A 1 106 ? 20.246 1.795 -25.633 1.00 84.00 106 LEU A O 1
ATOM 872 N N . TYR A 1 107 ? 22.263 2.239 -26.531 1.00 83.81 107 TYR A N 1
ATOM 873 C CA . TYR A 1 107 ? 22.923 2.475 -25.240 1.00 83.81 107 TYR A CA 1
ATOM 874 C C . TYR A 1 107 ? 22.269 3.607 -24.441 1.00 83.81 107 TYR A C 1
ATOM 876 O O . TYR A 1 107 ? 22.049 3.485 -23.238 1.00 83.81 107 TYR A O 1
ATOM 884 N N . SER A 1 108 ? 21.905 4.708 -25.105 1.00 83.44 108 SER A N 1
ATOM 885 C CA . SER A 1 108 ? 21.199 5.813 -24.442 1.00 83.44 108 SER A CA 1
ATOM 886 C C . SER A 1 108 ? 19.828 5.375 -23.913 1.00 83.44 108 SER A C 1
ATOM 888 O O . SER A 1 108 ? 19.421 5.784 -22.826 1.00 83.44 108 SER A O 1
ATOM 890 N N . THR A 1 109 ? 19.123 4.519 -24.659 1.00 83.19 109 THR A N 1
ATOM 891 C CA . THR A 1 109 ? 17.826 3.956 -24.253 1.00 83.19 109 THR A CA 1
ATOM 892 C C . THR A 1 109 ? 17.975 3.015 -23.061 1.00 83.19 109 THR A C 1
ATOM 894 O O . THR A 1 109 ? 17.171 3.076 -22.132 1.00 83.19 109 THR A O 1
ATOM 897 N N . GLU A 1 110 ? 19.014 2.181 -23.060 1.00 84.69 110 GLU A N 1
ATOM 898 C CA . GLU A 1 110 ? 19.349 1.284 -21.955 1.00 84.69 110 GLU A CA 1
ATOM 899 C C . GLU A 1 110 ? 19.613 2.075 -20.668 1.00 84.69 110 GLU A C 1
ATOM 901 O O . GLU A 1 110 ? 18.941 1.860 -19.658 1.00 84.69 110 GLU A O 1
ATOM 906 N N . ILE A 1 111 ? 20.510 3.068 -20.726 1.00 86.88 111 ILE A N 1
ATOM 907 C CA . ILE A 1 111 ? 20.821 3.944 -19.588 1.00 86.88 111 ILE A CA 1
ATOM 908 C C . ILE A 1 111 ? 19.552 4.630 -19.064 1.00 86.88 111 ILE A C 1
ATOM 910 O O . ILE A 1 111 ? 19.319 4.658 -17.854 1.00 86.88 111 ILE A O 1
ATOM 914 N N . LEU A 1 112 ? 18.704 5.153 -19.955 1.00 83.62 112 LEU A N 1
ATOM 915 C CA . LEU A 1 112 ? 17.446 5.787 -19.563 1.00 83.62 112 LEU A CA 1
ATOM 916 C C . LEU A 1 112 ? 16.507 4.803 -18.850 1.00 83.62 112 LEU A C 1
ATOM 918 O O . LEU A 1 112 ? 15.917 5.160 -17.828 1.00 83.62 112 LEU A O 1
ATOM 922 N N . ALA A 1 113 ? 16.385 3.570 -19.347 1.00 84.88 113 ALA A N 1
ATOM 923 C CA . ALA A 1 113 ? 15.574 2.535 -18.713 1.00 84.88 113 ALA A CA 1
ATOM 924 C C . ALA A 1 113 ? 16.068 2.226 -17.288 1.00 84.88 113 ALA A C 1
ATOM 926 O O . ALA A 1 113 ? 15.254 2.154 -16.365 1.00 84.88 113 ALA A O 1
ATOM 927 N N . PHE A 1 114 ? 17.387 2.126 -17.083 1.00 88.50 114 PHE A N 1
ATOM 928 C CA . PHE A 1 114 ? 17.980 1.934 -15.754 1.00 88.50 114 PHE A CA 1
ATOM 929 C C . PHE A 1 114 ? 17.706 3.114 -14.817 1.00 88.50 114 PHE A C 1
ATOM 931 O O . PHE A 1 114 ? 17.298 2.904 -13.673 1.00 88.50 114 PHE A O 1
ATOM 938 N N . ILE A 1 115 ? 17.879 4.354 -15.290 1.00 88.00 115 ILE A N 1
ATOM 939 C CA . ILE A 1 115 ? 17.595 5.558 -14.493 1.00 88.00 115 ILE A CA 1
ATOM 940 C C . ILE A 1 115 ? 16.128 5.577 -14.052 1.00 88.00 115 ILE A C 1
ATOM 942 O O . ILE A 1 115 ? 15.845 5.817 -12.875 1.00 88.00 115 ILE A O 1
ATOM 946 N N . LEU A 1 116 ? 15.194 5.297 -14.966 1.00 84.81 116 LEU A N 1
ATOM 947 C CA . LEU A 1 116 ? 13.762 5.253 -14.657 1.00 84.81 116 LEU A CA 1
ATOM 948 C C . LEU A 1 116 ? 13.430 4.153 -13.644 1.00 84.81 116 LEU A C 1
ATOM 950 O O . LEU A 1 116 ? 12.669 4.394 -12.705 1.00 84.81 116 LEU A O 1
ATOM 954 N N . TYR A 1 117 ? 14.034 2.973 -13.788 1.00 87.00 117 TYR A N 1
ATOM 955 C CA . TYR A 1 117 ? 13.822 1.859 -12.868 1.00 87.00 117 TYR A CA 1
ATOM 956 C C . TYR A 1 117 ? 14.348 2.161 -11.455 1.00 87.00 117 TYR A C 1
ATOM 958 O O . TYR A 1 117 ? 13.645 1.959 -10.463 1.00 87.00 117 TYR A O 1
ATOM 966 N N . ILE A 1 118 ? 15.551 2.733 -11.350 1.00 88.12 118 ILE A N 1
ATOM 967 C CA . ILE A 1 118 ? 16.119 3.185 -10.070 1.00 88.12 118 ILE A CA 1
ATOM 968 C C . ILE A 1 118 ? 15.257 4.295 -9.452 1.00 88.12 118 ILE A C 1
ATOM 970 O O . ILE A 1 118 ? 14.969 4.257 -8.255 1.00 88.12 118 ILE A O 1
ATOM 974 N N . SER A 1 119 ? 14.799 5.262 -10.252 1.00 86.06 119 SER A N 1
ATOM 975 C CA . SER A 1 119 ? 13.931 6.350 -9.774 1.00 86.06 119 SER A CA 1
ATOM 976 C C . SER A 1 119 ? 12.634 5.813 -9.174 1.00 86.06 119 SER A C 1
ATOM 978 O O . SER A 1 119 ? 12.208 6.274 -8.116 1.00 86.06 119 SER A O 1
ATOM 980 N N . LEU A 1 120 ? 12.033 4.798 -9.802 1.00 85.00 120 LEU A N 1
ATOM 981 C CA . LEU A 1 120 ? 10.837 4.134 -9.292 1.00 85.00 120 LEU A CA 1
ATOM 982 C C . LEU A 1 120 ? 11.085 3.510 -7.913 1.00 85.00 120 LEU A C 1
ATOM 984 O O . LEU A 1 120 ? 10.301 3.724 -6.988 1.00 85.00 120 LEU A O 1
ATOM 988 N N . TYR A 1 121 ? 12.197 2.788 -7.755 1.00 84.62 121 TYR A N 1
ATOM 989 C CA . TYR A 1 121 ? 12.583 2.202 -6.471 1.00 84.62 121 TYR A CA 1
ATOM 990 C C . TYR A 1 121 ? 12.768 3.269 -5.381 1.00 84.62 121 TYR A C 1
ATOM 992 O O . TYR A 1 121 ? 12.276 3.115 -4.260 1.00 84.62 121 TYR A O 1
ATOM 1000 N N . ILE A 1 122 ? 13.419 4.387 -5.719 1.00 84.94 122 ILE A N 1
ATOM 1001 C CA . ILE A 1 122 ? 13.593 5.528 -4.811 1.00 84.94 122 ILE A CA 1
ATOM 1002 C C . ILE A 1 122 ? 12.231 6.102 -4.397 1.00 84.94 122 ILE A C 1
ATOM 1004 O O . ILE A 1 122 ? 11.996 6.287 -3.202 1.00 84.94 122 ILE A O 1
ATOM 1008 N N . ILE A 1 123 ? 11.316 6.338 -5.344 1.00 82.94 123 ILE A N 1
ATOM 1009 C CA . ILE A 1 123 ? 9.962 6.847 -5.060 1.00 82.94 123 ILE A CA 1
ATOM 1010 C C . ILE A 1 123 ? 9.233 5.914 -4.090 1.00 82.94 123 ILE A C 1
ATOM 1012 O O . ILE A 1 123 ? 8.708 6.369 -3.077 1.00 82.94 123 ILE A O 1
ATOM 1016 N N . LEU A 1 124 ? 9.249 4.609 -4.347 1.00 80.12 124 LEU A N 1
ATOM 1017 C CA . LEU A 1 124 ? 8.594 3.618 -3.491 1.00 80.12 124 LEU A CA 1
ATOM 1018 C C . LEU A 1 124 ? 9.174 3.598 -2.072 1.00 80.12 124 LEU A C 1
ATOM 1020 O O . LEU A 1 124 ? 8.423 3.541 -1.093 1.00 80.12 124 LEU A O 1
ATOM 1024 N N . SER A 1 125 ? 10.496 3.740 -1.952 1.00 78.12 125 SER A N 1
ATOM 1025 C CA . SER A 1 125 ? 11.168 3.899 -0.662 1.00 78.12 125 SER A CA 1
ATOM 1026 C C . SER A 1 125 ? 10.728 5.179 0.062 1.00 78.12 125 SER A C 1
ATOM 1028 O O . SER A 1 125 ? 10.467 5.141 1.266 1.00 78.12 125 SER A O 1
ATOM 1030 N N . PHE A 1 126 ? 10.597 6.307 -0.645 1.00 77.12 126 PHE A N 1
ATOM 1031 C CA . PHE A 1 126 ? 10.095 7.568 -0.077 1.00 77.12 126 PHE A CA 1
ATOM 1032 C C . PHE A 1 126 ? 8.643 7.466 0.393 1.00 77.12 126 PHE A C 1
ATOM 1034 O O . PHE A 1 126 ? 8.303 7.987 1.458 1.00 77.12 126 PHE A O 1
ATOM 1041 N N . LEU A 1 127 ? 7.802 6.758 -0.359 1.00 70.69 127 LEU A N 1
ATOM 1042 C CA . LEU A 1 127 ? 6.410 6.489 0.009 1.00 70.69 127 LEU A CA 1
ATOM 1043 C C . LEU A 1 127 ? 6.279 5.503 1.177 1.00 70.69 127 LEU A C 1
ATOM 1045 O O . LEU A 1 127 ? 5.170 5.264 1.653 1.00 70.69 127 LEU A O 1
ATOM 1049 N N . LYS A 1 128 ? 7.402 4.954 1.666 1.00 71.44 128 LYS A N 1
ATOM 1050 C CA . LYS A 1 128 ? 7.460 3.928 2.716 1.00 71.44 128 LYS A CA 1
ATOM 1051 C C . LYS A 1 128 ? 6.631 2.689 2.373 1.00 71.44 128 LYS A C 1
ATOM 1053 O O . LYS A 1 128 ? 6.172 1.989 3.271 1.00 71.44 128 LYS A O 1
ATOM 1058 N N . ILE A 1 129 ? 6.452 2.404 1.084 1.00 68.06 129 ILE A N 1
ATOM 1059 C CA . ILE A 1 129 ? 5.750 1.209 0.625 1.00 68.06 129 ILE A CA 1
ATOM 1060 C C . ILE A 1 129 ? 6.776 0.077 0.598 1.00 68.06 129 ILE A C 1
ATOM 1062 O O . ILE A 1 129 ? 7.635 0.003 -0.281 1.00 68.06 129 ILE A O 1
ATOM 1066 N N . GLY A 1 130 ? 6.732 -0.789 1.609 1.00 60.28 130 GLY A N 1
ATOM 1067 C CA . GLY A 1 130 ? 7.640 -1.927 1.737 1.00 60.28 130 GLY A CA 1
ATOM 1068 C C . GLY A 1 130 ? 7.307 -3.068 0.775 1.00 60.28 130 GLY A C 1
ATOM 1069 O O . GLY A 1 130 ? 6.874 -4.119 1.228 1.00 60.28 130 GLY A O 1
ATOM 1070 N N . LEU A 1 131 ? 7.527 -2.896 -0.532 1.00 58.19 131 LEU A N 1
ATOM 1071 C CA . LEU A 1 131 ? 7.166 -3.907 -1.543 1.00 58.19 131 LEU A CA 1
ATOM 1072 C C . LEU A 1 131 ? 7.970 -5.218 -1.440 1.00 58.19 131 LEU A C 1
ATOM 1074 O O . LEU A 1 131 ? 7.462 -6.278 -1.781 1.00 58.19 131 LEU A O 1
ATOM 1078 N N . ILE A 1 132 ? 9.227 -5.154 -0.982 1.00 51.41 132 ILE A N 1
ATOM 1079 C CA . ILE A 1 132 ? 10.164 -6.301 -0.966 1.00 51.41 132 ILE A CA 1
ATOM 1080 C C . ILE A 1 132 ? 10.055 -7.123 0.335 1.00 51.41 132 ILE A C 1
ATOM 1082 O O . ILE A 1 132 ? 10.598 -8.218 0.443 1.00 51.41 132 ILE A O 1
ATOM 1086 N N . SER A 1 133 ? 9.308 -6.641 1.332 1.00 46.53 133 SER A N 1
ATOM 1087 C CA . SER A 1 133 ? 9.016 -7.400 2.550 1.00 46.53 133 SER A CA 1
ATOM 1088 C C . SER A 1 133 ? 7.546 -7.201 2.933 1.00 46.53 133 SER A C 1
ATOM 1090 O O . SER A 1 133 ? 7.236 -6.323 3.745 1.00 46.53 133 SER A O 1
ATOM 1092 N N . PRO A 1 134 ? 6.632 -8.013 2.364 1.00 45.19 134 PRO A N 1
ATOM 1093 C CA . PRO A 1 134 ? 5.200 -7.938 2.660 1.00 45.19 134 PRO A CA 1
ATOM 1094 C C . PRO A 1 134 ? 4.865 -8.344 4.104 1.00 45.19 134 PRO A C 1
ATOM 1096 O O . PRO A 1 134 ? 3.719 -8.258 4.521 1.00 45.19 134 PRO A O 1
ATOM 1099 N N . VAL A 1 135 ? 5.856 -8.773 4.890 1.00 41.94 135 VAL A N 1
ATOM 1100 C CA . VAL A 1 135 ? 5.637 -9.388 6.202 1.00 41.94 135 VAL A CA 1
ATOM 1101 C C . VAL A 1 135 ? 5.424 -8.359 7.317 1.00 41.94 135 VAL A C 1
ATOM 1103 O O . VAL A 1 135 ? 4.921 -8.726 8.371 1.00 41.94 135 VAL A O 1
ATOM 1106 N N . SER A 1 136 ? 5.753 -7.071 7.137 1.00 44.06 136 SER A N 1
ATOM 1107 C CA . SER A 1 136 ? 5.525 -6.119 8.241 1.00 44.06 136 SER A CA 1
ATOM 1108 C C . SER A 1 136 ? 5.448 -4.628 7.917 1.00 44.06 136 SER A C 1
ATOM 1110 O O . SER A 1 136 ? 5.173 -3.863 8.831 1.00 44.06 136 SER A O 1
ATOM 1112 N N . LYS A 1 137 ? 5.676 -4.143 6.686 1.00 43.72 137 LYS A N 1
ATOM 1113 C CA . LYS A 1 137 ? 6.022 -2.716 6.464 1.00 43.72 137 LYS A CA 1
ATOM 1114 C C . LYS A 1 137 ? 4.951 -1.774 5.888 1.00 43.72 137 LYS A C 1
ATOM 1116 O O . LYS A 1 137 ? 5.278 -0.619 5.642 1.00 43.72 137 LYS A O 1
ATOM 1121 N N . THR A 1 138 ? 3.674 -2.155 5.817 1.00 54.03 138 THR A N 1
ATOM 1122 C CA . THR A 1 138 ? 2.575 -1.165 5.978 1.00 54.03 138 THR A CA 1
ATOM 1123 C C . THR A 1 138 ? 2.412 -0.724 7.448 1.00 54.03 138 THR A C 1
ATOM 1125 O O . THR A 1 138 ? 1.684 0.224 7.741 1.00 54.03 138 THR A O 1
ATOM 1128 N N . SER A 1 139 ? 3.200 -1.331 8.356 1.00 61.06 139 SER A N 1
ATOM 1129 C CA . SER A 1 139 ? 3.322 -1.090 9.804 1.00 61.06 139 SER A CA 1
ATOM 1130 C C . SER A 1 139 ? 3.040 0.333 10.261 1.00 61.06 139 SER A C 1
ATOM 1132 O O . SER A 1 139 ? 2.286 0.516 11.202 1.00 61.06 139 SER A O 1
ATOM 1134 N N . ALA A 1 140 ? 3.649 1.359 9.663 1.00 72.81 140 ALA A N 1
ATOM 1135 C CA . ALA A 1 140 ? 3.631 2.676 10.293 1.00 72.81 140 ALA A CA 1
ATOM 1136 C C . ALA A 1 140 ? 2.288 3.404 10.149 1.00 72.81 140 ALA A C 1
ATOM 1138 O O . ALA A 1 140 ? 1.968 4.235 11.001 1.00 72.81 140 ALA A O 1
ATOM 1139 N N . ILE A 1 141 ? 1.541 3.150 9.071 1.00 79.00 141 ILE A N 1
ATOM 1140 C CA . ILE A 1 141 ? 0.196 3.713 8.897 1.00 79.00 141 ILE A CA 1
ATOM 1141 C C . ILE A 1 141 ? -0.850 2.783 9.480 1.00 79.00 141 ILE A C 1
ATOM 1143 O O . ILE A 1 141 ? -1.707 3.256 10.218 1.00 79.00 141 ILE A O 1
ATOM 1147 N N . ASP A 1 142 ? -0.693 1.480 9.259 1.00 81.75 142 ASP A N 1
ATOM 1148 C CA . ASP A 1 142 ? -1.525 0.442 9.856 1.00 81.75 142 ASP A CA 1
ATOM 1149 C C . ASP A 1 142 ? -1.556 0.581 11.382 1.00 81.75 142 ASP A C 1
ATOM 1151 O O . ASP A 1 142 ? -2.627 0.603 11.970 1.00 81.75 142 ASP A O 1
ATOM 1155 N N . GLU A 1 143 ? -0.406 0.799 12.028 1.00 84.69 143 GLU A N 1
ATOM 1156 C CA . GLU A 1 143 ? -0.305 1.012 13.478 1.00 84.69 143 GLU A CA 1
ATOM 1157 C C . GLU A 1 143 ? -1.001 2.301 13.927 1.00 84.69 143 GLU A C 1
ATOM 1159 O O . GLU A 1 143 ? -1.561 2.368 15.020 1.00 84.69 143 GLU A O 1
ATOM 1164 N N . LYS A 1 144 ? -0.968 3.359 13.110 1.00 87.50 144 LYS A N 1
ATOM 1165 C CA . LYS A 1 144 ? -1.644 4.621 13.441 1.00 87.50 144 LYS A CA 1
ATOM 1166 C C . LYS A 1 144 ? -3.151 4.484 13.306 1.00 87.50 144 LYS A C 1
ATOM 1168 O O . LYS A 1 144 ? -3.857 4.892 14.223 1.00 87.50 144 LYS A O 1
ATOM 1173 N N . ILE A 1 145 ? -3.623 3.880 12.217 1.00 88.25 145 ILE A N 1
ATOM 1174 C CA . ILE A 1 145 ? -5.040 3.569 12.009 1.00 88.25 145 ILE A CA 1
ATOM 1175 C C . ILE A 1 145 ? -5.518 2.648 13.127 1.00 88.25 145 ILE A C 1
ATOM 1177 O O . ILE A 1 145 ? -6.504 2.963 13.785 1.00 88.25 145 ILE A O 1
ATOM 1181 N N . PHE A 1 146 ? -4.770 1.580 13.409 1.00 89.75 146 PHE A N 1
ATOM 1182 C CA . PHE A 1 146 ? -5.046 0.647 14.492 1.00 89.75 146 PHE A CA 1
ATOM 1183 C C . PHE A 1 146 ? -5.158 1.359 15.839 1.00 89.75 146 PHE A C 1
ATOM 1185 O O . PHE A 1 146 ? -6.112 1.120 16.566 1.00 89.75 146 PHE A O 1
ATOM 1192 N N . LYS A 1 147 ? -4.241 2.276 16.172 1.00 88.88 147 LYS A N 1
ATOM 1193 C CA . LYS A 1 147 ? -4.306 3.030 17.434 1.00 88.88 147 LYS A CA 1
ATOM 1194 C C . LYS A 1 147 ? -5.598 3.821 17.578 1.00 88.88 147 LYS A C 1
ATOM 1196 O O . LYS A 1 147 ? -6.179 3.803 18.656 1.00 88.88 147 LYS A O 1
ATOM 1201 N N . VAL A 1 148 ? -6.044 4.504 16.522 1.00 89.25 148 VAL A N 1
ATOM 1202 C CA . VAL A 1 148 ? -7.309 5.256 16.564 1.00 89.25 148 VAL A CA 1
ATOM 1203 C C . VAL A 1 148 ? -8.498 4.300 16.624 1.00 89.25 148 VAL A C 1
ATOM 1205 O O . VAL A 1 148 ? -9.387 4.475 17.450 1.00 89.25 148 VAL A O 1
ATOM 1208 N N . TRP A 1 149 ? -8.486 3.260 15.793 1.00 90.75 149 TRP A N 1
ATOM 1209 C CA . TRP A 1 149 ? -9.543 2.254 15.722 1.00 90.75 149 TRP A CA 1
ATOM 1210 C C . TRP A 1 149 ? -9.723 1.503 17.051 1.00 90.75 149 TRP A C 1
ATOM 1212 O O . TRP A 1 149 ? -10.846 1.277 17.496 1.00 90.75 149 TRP A O 1
ATOM 1222 N N . TYR A 1 150 ? -8.619 1.168 17.722 1.00 88.56 150 TYR A N 1
ATOM 1223 C CA . TYR A 1 150 ? -8.616 0.519 19.029 1.00 88.56 150 TYR A CA 1
ATOM 1224 C C . TYR A 1 150 ? -9.000 1.491 20.149 1.00 88.56 150 TYR A C 1
ATOM 1226 O O . TYR A 1 150 ? -9.752 1.113 21.038 1.00 88.56 150 TYR A O 1
ATOM 1234 N N . TYR A 1 151 ? -8.539 2.749 20.094 1.00 87.94 151 TYR A N 1
ATOM 1235 C CA . TYR A 1 151 ? -8.930 3.792 21.052 1.00 87.94 151 TYR A CA 1
ATOM 1236 C C . TYR A 1 151 ? -10.446 4.012 21.084 1.00 87.94 151 TYR A C 1
ATOM 1238 O O . TYR A 1 151 ? -11.015 4.200 22.154 1.00 87.94 151 TYR A O 1
ATOM 1246 N N . PHE A 1 152 ? -11.096 3.949 19.923 1.00 87.69 152 PHE A N 1
ATOM 1247 C CA . PHE A 1 152 ? -12.548 4.028 19.811 1.00 87.69 152 PHE A CA 1
ATOM 1248 C C . PHE A 1 152 ? -13.252 2.674 19.907 1.00 87.69 152 PHE A C 1
ATOM 1250 O O . PHE A 1 152 ? -14.447 2.627 19.654 1.00 87.69 152 PHE A O 1
ATOM 1257 N N . GLU A 1 153 ? -12.574 1.575 20.242 1.00 87.38 153 GLU A N 1
ATOM 1258 C CA . GLU A 1 153 ? -13.211 0.251 20.359 1.00 87.38 153 GLU A CA 1
ATOM 1259 C C . GLU A 1 153 ? -14.107 -0.073 19.148 1.00 87.38 153 GLU A C 1
ATOM 1261 O O . GLU A 1 153 ? -15.202 -0.612 19.274 1.00 87.38 153 GLU A O 1
ATOM 1266 N N . CYS A 1 154 ? -13.667 0.293 17.940 1.00 86.31 154 CYS A N 1
ATOM 1267 C CA . CYS A 1 154 ? -14.523 0.275 16.750 1.00 86.31 154 CYS A CA 1
ATOM 1268 C C . CYS A 1 154 ? -15.072 -1.120 16.403 1.00 86.31 154 CYS A C 1
ATOM 1270 O O . CYS A 1 154 ? -16.096 -1.241 15.733 1.00 86.31 154 CYS A O 1
ATOM 1272 N N . HIS A 1 155 ? -14.427 -2.179 16.897 1.00 83.75 155 HIS A N 1
ATOM 1273 C CA . HIS A 1 155 ? -14.919 -3.552 16.812 1.00 83.75 155 HIS A CA 1
ATOM 1274 C C . HIS A 1 155 ? -16.258 -3.773 17.534 1.00 83.75 155 HIS A C 1
ATOM 1276 O O . HIS A 1 155 ? -17.018 -4.655 17.131 1.00 83.75 155 HIS A O 1
ATOM 1282 N N . GLU A 1 156 ? -16.566 -2.987 18.565 1.00 83.31 156 GLU A N 1
ATOM 1283 C CA . GLU A 1 156 ? -17.832 -3.059 19.297 1.00 83.31 156 GLU A CA 1
ATOM 1284 C C . GLU A 1 156 ? -18.981 -2.393 18.538 1.00 83.31 156 GLU A C 1
ATOM 1286 O O . GLU A 1 156 ? -20.131 -2.797 18.685 1.00 83.31 156 GLU A O 1
ATOM 1291 N N . CYS A 1 157 ? -18.677 -1.418 17.677 1.00 81.44 157 CYS A N 1
ATOM 1292 C CA . CYS A 1 157 ? -19.674 -0.686 16.896 1.00 81.44 157 CYS A CA 1
ATOM 1293 C C . CYS A 1 157 ? -20.280 -1.503 15.739 1.00 81.44 157 CYS A C 1
ATOM 1295 O O . CYS A 1 157 ? -21.149 -0.989 15.033 1.00 81.44 157 CYS A O 1
ATOM 1297 N N . LYS A 1 158 ? -19.821 -2.740 15.513 1.00 78.56 158 LYS A N 1
ATOM 1298 C CA . LYS A 1 158 ? -20.303 -3.602 14.428 1.00 78.56 158 LYS A CA 1
ATOM 1299 C C . LYS A 1 158 ? -21.510 -4.429 14.819 1.00 78.56 158 LYS A C 1
ATOM 1301 O O . LYS A 1 158 ? -21.537 -5.034 15.890 1.00 78.56 158 LYS A O 1
ATOM 1306 N N . ASP A 1 159 ? -22.436 -4.559 13.874 1.00 79.12 159 ASP A N 1
ATOM 1307 C CA . ASP A 1 159 ? -23.529 -5.519 13.982 1.00 79.12 159 ASP A CA 1
ATOM 1308 C C . ASP A 1 159 ? -22.993 -6.958 14.031 1.00 79.12 159 ASP A C 1
ATOM 1310 O O . ASP A 1 159 ? -21.974 -7.291 13.415 1.00 79.12 159 ASP A O 1
ATOM 1314 N N . GLU A 1 160 ? -23.710 -7.838 14.735 1.00 76.56 160 GLU A N 1
ATOM 1315 C CA . GLU A 1 160 ? -23.312 -9.237 14.953 1.00 76.56 160 GLU A CA 1
ATOM 1316 C C . GLU A 1 160 ? -23.022 -9.998 13.653 1.00 76.56 160 GLU A C 1
ATOM 1318 O O . GLU A 1 160 ? -22.106 -10.821 13.603 1.00 76.56 160 GLU A O 1
ATOM 1323 N N . PHE A 1 161 ? -23.747 -9.684 12.576 1.00 74.69 161 PHE A N 1
ATOM 1324 C CA . PHE A 1 161 ? -23.531 -10.291 11.264 1.00 74.69 161 PHE A CA 1
ATOM 1325 C C . PHE A 1 161 ? -22.111 -10.037 10.729 1.00 74.69 161 PHE A C 1
ATOM 1327 O O . PHE A 1 161 ? -21.455 -10.959 10.240 1.00 74.69 161 PHE A O 1
ATOM 1334 N N . PHE A 1 162 ? -21.602 -8.811 10.875 1.00 71.88 162 PHE A N 1
ATOM 1335 C CA . PHE A 1 162 ? -20.277 -8.419 10.384 1.00 71.88 162 PHE A CA 1
ATOM 1336 C C . PHE A 1 162 ? -19.143 -8.826 11.332 1.00 71.88 162 PHE A C 1
ATOM 1338 O O . PHE A 1 162 ? -17.991 -8.886 10.912 1.00 71.88 162 PHE A O 1
ATOM 1345 N N . LYS A 1 163 ? -19.444 -9.200 12.584 1.00 71.19 163 LYS A N 1
ATOM 1346 C CA . LYS A 1 163 ? -18.448 -9.806 13.489 1.00 71.19 163 LYS A CA 1
ATOM 1347 C C . LYS A 1 163 ? -17.986 -11.183 13.005 1.00 71.19 163 LYS A C 1
ATOM 1349 O O . LYS A 1 163 ? -16.857 -11.583 13.275 1.00 71.19 163 LYS A O 1
ATOM 1354 N N . LYS A 1 164 ? -18.829 -11.896 12.249 1.00 69.69 164 LYS A N 1
ATOM 1355 C CA . LYS A 1 164 ? -18.496 -13.206 11.666 1.00 69.69 164 LYS A CA 1
ATOM 1356 C C . LYS A 1 164 ? -17.518 -13.110 10.488 1.00 69.69 164 LYS A C 1
ATOM 1358 O O . LYS A 1 164 ? -16.782 -14.062 10.234 1.00 69.69 164 LYS A O 1
ATOM 1363 N N . TYR A 1 165 ? -17.503 -11.970 9.796 1.00 73.88 165 TYR A N 1
ATOM 1364 C CA . TYR A 1 165 ? -16.630 -11.681 8.655 1.00 73.88 165 TYR A CA 1
ATOM 1365 C C . TYR A 1 165 ? -15.929 -10.336 8.878 1.00 73.88 165 TYR A C 1
ATOM 1367 O O . TYR A 1 165 ? -16.348 -9.319 8.326 1.00 73.88 165 TYR A O 1
ATOM 1375 N N . PRO A 1 166 ? -14.897 -10.312 9.737 1.00 72.19 166 PRO A N 1
ATOM 1376 C CA . PRO A 1 166 ? -14.293 -9.069 10.181 1.00 72.19 166 PRO A CA 1
ATOM 1377 C C . PRO A 1 166 ? -13.489 -8.404 9.048 1.00 72.19 166 PRO A C 1
ATOM 1379 O O . PRO A 1 166 ? -12.378 -8.816 8.717 1.00 72.19 166 PRO A O 1
ATOM 1382 N N . GLU A 1 167 ? -14.052 -7.346 8.465 1.00 73.81 167 GLU A N 1
ATOM 1383 C CA . GLU A 1 167 ? -13.371 -6.434 7.536 1.00 73.81 167 GLU A CA 1
ATOM 1384 C C . GLU A 1 167 ? -13.128 -5.075 8.194 1.00 73.81 167 GLU A C 1
ATOM 1386 O O . GLU A 1 167 ? -14.014 -4.617 8.899 1.00 73.81 167 GLU A O 1
ATOM 1391 N N . PRO A 1 168 ? -12.002 -4.384 7.973 1.00 77.31 168 PRO A N 1
ATOM 1392 C CA . PRO A 1 168 ? -10.892 -4.775 7.119 1.00 77.31 168 PRO A CA 1
ATOM 1393 C C . PRO A 1 168 ? -9.996 -5.796 7.826 1.00 77.31 168 PRO A C 1
ATOM 1395 O O . PRO A 1 168 ? -9.559 -5.590 8.959 1.00 77.31 168 PRO A O 1
ATOM 1398 N N . HIS A 1 169 ? -9.692 -6.891 7.125 1.00 79.12 169 HIS A N 1
ATOM 1399 C CA . HIS A 1 169 ? -8.969 -8.052 7.658 1.00 79.12 169 HIS A CA 1
ATOM 1400 C C . HIS A 1 169 ? -7.651 -7.663 8.352 1.00 79.12 169 HIS A C 1
ATOM 1402 O O . HIS A 1 169 ? -7.317 -8.194 9.408 1.00 79.12 169 HIS A O 1
ATOM 1408 N N . ARG A 1 170 ? -6.946 -6.660 7.809 1.00 82.31 170 ARG A N 1
ATOM 1409 C CA . ARG A 1 170 ? -5.653 -6.193 8.318 1.00 82.31 170 ARG A CA 1
ATOM 1410 C C . ARG A 1 170 ? -5.706 -5.670 9.756 1.00 82.31 170 ARG A C 1
ATOM 1412 O O . ARG A 1 170 ? -4.796 -5.951 10.528 1.00 82.31 170 ARG A O 1
ATOM 1419 N N . LEU A 1 171 ? -6.753 -4.941 10.149 1.00 85.00 171 LEU A N 1
ATOM 1420 C CA . LEU A 1 171 ? -6.856 -4.431 11.525 1.00 85.00 171 LEU A CA 1
ATOM 1421 C C . LEU A 1 171 ? -7.009 -5.575 12.529 1.00 85.00 171 LEU A C 1
ATOM 1423 O O . LEU A 1 171 ? -6.407 -5.543 13.599 1.00 85.00 171 LEU A O 1
ATOM 1427 N N . TYR A 1 172 ? -7.748 -6.618 12.159 1.00 86.00 172 TYR A N 1
ATOM 1428 C CA . TYR A 1 172 ? -7.943 -7.801 12.993 1.00 86.00 172 TYR A CA 1
ATOM 1429 C C . TYR A 1 172 ? -6.724 -8.728 13.019 1.00 86.00 172 TYR A C 1
ATOM 1431 O O . TYR A 1 172 ? -6.458 -9.349 14.048 1.00 86.00 172 TYR A O 1
ATOM 1439 N N . GLU A 1 173 ? -5.936 -8.779 11.943 1.00 83.31 173 GLU A N 1
ATOM 1440 C CA . GLU A 1 173 ? -4.601 -9.388 11.977 1.00 83.31 173 GLU A CA 1
ATOM 1441 C C . GLU A 1 173 ? -3.698 -8.682 12.990 1.00 83.31 173 GLU A C 1
ATOM 1443 O O . GLU A 1 173 ? -3.066 -9.352 13.800 1.00 83.31 173 GLU A O 1
ATOM 1448 N N . ILE A 1 174 ? -3.695 -7.344 13.013 1.00 84.88 174 ILE A N 1
ATOM 1449 C CA . ILE A 1 174 ? -2.904 -6.567 13.980 1.00 84.88 174 ILE A CA 1
ATOM 1450 C C . ILE A 1 174 ? -3.389 -6.822 15.411 1.00 84.88 174 ILE A C 1
ATOM 1452 O O . ILE A 1 174 ? -2.564 -6.954 16.313 1.00 84.88 174 ILE A O 1
ATOM 1456 N N . VAL A 1 175 ? -4.705 -6.956 15.636 1.00 87.56 175 VAL A N 1
ATOM 1457 C CA . VAL A 1 175 ? -5.240 -7.403 16.938 1.00 87.56 175 VAL A CA 1
ATOM 1458 C C . VAL A 1 175 ? -4.648 -8.764 17.311 1.00 87.56 175 VAL A C 1
ATOM 1460 O O . VAL A 1 175 ? -4.154 -8.922 18.424 1.00 87.56 175 VAL A O 1
ATOM 1463 N N . ALA A 1 176 ? -4.675 -9.740 16.400 1.00 84.81 176 ALA A N 1
ATOM 1464 C CA . ALA A 1 176 ? -4.156 -11.080 16.660 1.00 84.81 176 ALA A CA 1
ATOM 1465 C C . ALA A 1 176 ? -2.647 -11.064 16.966 1.00 84.81 176 ALA A C 1
ATOM 1467 O O . ALA A 1 176 ? -2.232 -11.650 17.964 1.00 84.81 176 ALA A O 1
ATOM 1468 N N . GLU A 1 177 ? -1.852 -10.345 16.168 1.00 84.94 177 GLU A N 1
ATOM 1469 C CA . GLU A 1 177 ? -0.407 -10.161 16.365 1.00 84.94 177 GLU A CA 1
ATOM 1470 C C . GLU A 1 177 ? -0.102 -9.518 17.727 1.00 84.94 177 GLU A C 1
ATOM 1472 O O . GLU A 1 177 ? 0.732 -10.014 18.486 1.00 84.94 177 GLU A O 1
ATOM 1477 N N . LYS A 1 178 ? -0.816 -8.445 18.086 1.00 85.94 178 LYS A N 1
ATOM 1478 C CA . LYS A 1 178 ? -0.620 -7.750 19.365 1.00 85.94 178 LYS A CA 1
ATOM 1479 C C . LYS A 1 178 ? -1.095 -8.563 20.567 1.00 85.94 178 LYS A C 1
ATOM 1481 O O . LYS A 1 178 ? -0.496 -8.446 21.635 1.00 85.94 178 LYS A O 1
ATOM 1486 N N . LEU A 1 179 ? -2.133 -9.389 20.416 1.00 86.62 179 LEU A N 1
ATOM 1487 C CA . LEU A 1 179 ? -2.547 -10.347 21.446 1.00 86.62 179 LEU A CA 1
ATOM 1488 C C . LEU A 1 179 ? -1.510 -11.461 21.624 1.00 86.62 179 LEU A C 1
ATOM 1490 O O . LEU A 1 179 ? -1.223 -11.826 22.759 1.00 86.62 179 LEU A O 1
ATOM 1494 N N . ASP A 1 180 ? -0.947 -11.991 20.534 1.00 84.56 180 ASP A N 1
ATOM 1495 C CA . ASP A 1 180 ? 0.117 -13.009 20.581 1.00 84.56 180 ASP A CA 1
ATOM 1496 C C . ASP A 1 180 ? 1.373 -12.464 21.293 1.00 84.56 180 ASP A C 1
ATOM 1498 O O . ASP A 1 180 ? 2.011 -13.177 22.068 1.00 84.56 180 ASP A O 1
ATOM 1502 N N . ASN A 1 181 ? 1.685 -11.179 21.088 1.00 84.56 181 ASN A N 1
ATOM 1503 C CA . ASN A 1 181 ? 2.838 -10.495 21.685 1.00 84.56 181 ASN A CA 1
ATOM 1504 C C . ASN A 1 181 ? 2.581 -9.903 23.088 1.00 84.56 181 ASN A C 1
ATOM 1506 O O . ASN A 1 181 ? 3.489 -9.306 23.666 1.00 84.56 181 ASN A O 1
ATOM 1510 N N . ASN A 1 182 ? 1.373 -10.043 23.651 1.00 83.31 182 ASN A N 1
ATOM 1511 C CA . ASN A 1 182 ? 0.950 -9.414 24.916 1.00 83.31 182 ASN A CA 1
ATOM 1512 C C . ASN A 1 182 ? 1.045 -7.868 24.941 1.00 83.31 182 ASN A C 1
ATOM 1514 O O . ASN A 1 182 ? 1.227 -7.267 26.000 1.00 83.31 182 ASN A O 1
ATOM 1518 N N . GLU A 1 183 ? 0.906 -7.204 23.791 1.00 84.00 183 GLU A N 1
ATOM 1519 C CA . GLU A 1 183 ? 0.928 -5.735 23.685 1.00 84.00 183 GLU A CA 1
ATOM 1520 C C . GLU A 1 183 ? -0.412 -5.085 24.066 1.00 84.00 183 GLU A C 1
ATOM 1522 O O . GLU A 1 183 ? -0.453 -3.914 24.450 1.00 84.00 183 GLU A O 1
A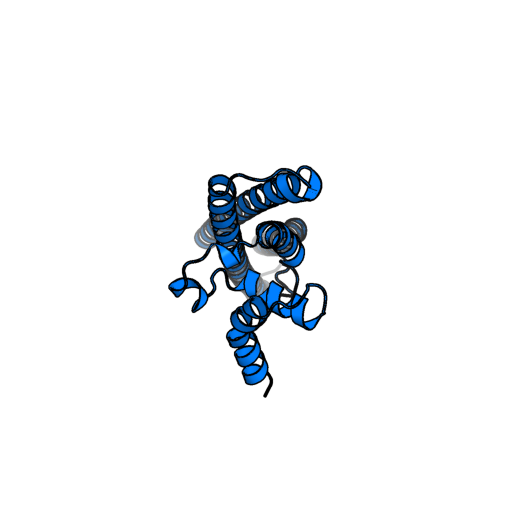TOM 1527 N N . ILE A 1 184 ? -1.515 -5.831 23.957 1.00 84.50 184 ILE A N 1
ATOM 1528 C CA . ILE A 1 184 ? -2.868 -5.391 24.325 1.00 84.50 184 ILE A CA 1
ATOM 1529 C C . ILE A 1 184 ? -3.524 -6.395 25.276 1.00 84.50 184 ILE A C 1
ATOM 1531 O O . ILE A 1 184 ? -3.215 -7.586 25.259 1.00 84.50 184 ILE A O 1
ATOM 1535 N N . LYS A 1 185 ? -4.436 -5.912 26.131 1.00 83.25 185 LYS A N 1
ATOM 1536 C CA . LYS A 1 185 ? -5.156 -6.771 27.080 1.00 83.25 185 LYS A CA 1
ATOM 1537 C C . LYS A 1 185 ? -6.132 -7.667 26.329 1.00 83.25 185 LYS A C 1
ATOM 1539 O O . LYS A 1 185 ? -6.977 -7.180 25.585 1.00 83.25 185 LYS A O 1
ATOM 1544 N N . ALA A 1 186 ? -6.044 -8.967 26.572 1.00 79.06 186 ALA A N 1
ATOM 1545 C CA . ALA A 1 186 ? -6.967 -9.916 25.986 1.00 79.06 186 ALA A CA 1
ATOM 1546 C C . ALA A 1 186 ? -8.324 -9.860 26.704 1.00 79.06 186 ALA A C 1
ATOM 1548 O O . ALA A 1 186 ? -8.432 -10.264 27.862 1.00 79.06 186 ALA A O 1
ATOM 1549 N N . SER A 1 187 ? -9.351 -9.353 26.021 1.00 83.75 187 SER A N 1
ATOM 1550 C CA . SER A 1 187 ? -10.748 -9.552 26.417 1.00 83.75 187 SER A CA 1
ATOM 1551 C C . SER A 1 187 ? -11.295 -10.823 25.765 1.00 83.75 187 SER A C 1
ATOM 1553 O O . SER A 1 187 ? -10.795 -11.263 24.725 1.00 83.75 187 SER A O 1
ATOM 1555 N N . GLN A 1 188 ? -12.316 -11.425 26.378 1.00 80.94 188 GLN A N 1
ATOM 1556 C CA . GLN A 1 188 ? -12.964 -12.621 25.836 1.00 80.94 188 GLN A CA 1
ATOM 1557 C C . GLN A 1 188 ? -13.528 -12.356 24.430 1.00 80.94 188 GLN A C 1
ATOM 1559 O O . GLN A 1 188 ? -13.275 -13.137 23.514 1.00 80.94 188 GLN A O 1
ATOM 1564 N N . ASP A 1 189 ? -14.149 -11.192 24.234 1.00 80.38 189 ASP A N 1
ATOM 1565 C CA . ASP A 1 189 ? -14.712 -10.769 22.949 1.00 80.38 189 ASP A CA 1
ATOM 1566 C C . ASP A 1 189 ? -13.637 -10.612 21.864 1.00 80.38 189 ASP A C 1
ATOM 1568 O O . ASP A 1 189 ? -13.812 -11.077 20.737 1.00 80.38 189 ASP A O 1
ATOM 1572 N N . LEU A 1 190 ? -12.480 -10.023 22.198 1.00 81.81 190 LEU A N 1
ATOM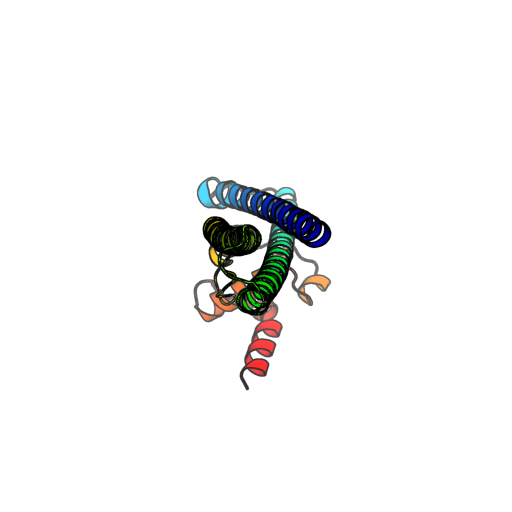 1573 C CA . LEU A 1 190 ? -11.363 -9.898 21.257 1.00 81.81 190 LEU A CA 1
ATOM 1574 C C . LEU A 1 190 ? -10.786 -11.267 20.884 1.00 81.81 190 LEU A C 1
ATOM 1576 O O . LEU A 1 190 ? -10.486 -11.499 19.712 1.00 81.81 190 LEU A O 1
ATOM 1580 N N . MET A 1 191 ? -10.644 -12.180 21.853 1.00 81.81 191 MET A N 1
ATOM 1581 C CA . MET A 1 191 ? -10.149 -13.534 21.588 1.00 81.81 191 MET A CA 1
ATOM 1582 C C . MET A 1 191 ? -11.083 -14.314 20.660 1.00 81.81 191 MET A C 1
ATOM 1584 O O . MET A 1 191 ? -10.602 -15.017 19.768 1.00 81.81 191 MET A O 1
ATOM 1588 N N . GLU A 1 192 ? -12.398 -14.200 20.853 1.00 83.06 192 GLU A N 1
ATOM 1589 C CA . GLU A 1 192 ? -13.388 -14.839 19.983 1.00 83.06 192 GLU A CA 1
ATOM 1590 C C . GLU A 1 192 ? -13.348 -14.266 18.565 1.00 83.06 192 GLU A C 1
ATOM 1592 O O . GLU A 1 192 ? -13.370 -15.029 17.596 1.00 83.06 192 GLU A O 1
ATOM 1597 N N . LEU A 1 193 ? -13.178 -12.948 18.443 1.00 82.00 193 LEU A N 1
ATOM 1598 C CA . LEU A 1 193 ? -13.115 -12.239 17.167 1.00 82.00 193 LEU A CA 1
ATOM 1599 C C . LEU A 1 193 ? -11.911 -12.656 16.307 1.00 82.00 193 LEU A C 1
ATOM 1601 O O . LEU A 1 193 ? -12.043 -12.806 15.092 1.00 82.00 193 LEU A O 1
ATOM 1605 N N . VAL A 1 194 ? -10.743 -12.901 16.917 1.00 84.06 194 VAL A N 1
ATOM 1606 C CA . VAL A 1 194 ? -9.528 -13.324 16.186 1.00 84.06 194 VAL A CA 1
ATOM 1607 C C . VAL A 1 194 ? -9.346 -14.842 16.086 1.00 84.06 194 VAL A C 1
ATOM 1609 O O . VAL A 1 194 ? -8.451 -15.315 15.378 1.00 84.06 194 VAL A O 1
ATOM 1612 N N . LYS A 1 195 ? -10.185 -15.640 16.756 1.00 81.81 195 LYS A N 1
ATOM 1613 C CA . LYS A 1 195 ? -10.104 -17.112 16.747 1.00 81.81 195 LYS A CA 1
ATOM 1614 C C . LYS A 1 195 ? -10.090 -17.721 15.333 1.00 81.81 195 LYS A C 1
ATOM 1616 O O . LYS A 1 195 ? -9.263 -18.611 15.102 1.00 81.81 195 LYS A O 1
ATOM 1621 N N . PRO A 1 196 ? -10.919 -17.267 14.367 1.00 79.00 196 PRO A N 1
ATOM 1622 C CA . PRO A 1 196 ? -10.880 -17.787 12.998 1.00 79.00 196 PRO A CA 1
ATOM 1623 C C . PRO A 1 196 ? -9.544 -17.502 12.295 1.00 79.00 196 PRO A C 1
ATOM 1625 O O . PRO A 1 196 ? -9.044 -18.351 11.556 1.00 79.00 196 PRO A O 1
ATOM 1628 N N . LEU A 1 197 ? -8.941 -16.338 12.565 1.00 76.06 197 LEU A N 1
ATOM 1629 C CA . LEU A 1 197 ? -7.671 -15.906 11.973 1.00 76.06 197 LEU A CA 1
ATOM 1630 C C . LEU A 1 197 ? -6.501 -16.750 12.484 1.00 76.06 197 LEU A C 1
ATOM 1632 O O . LEU A 1 197 ? -5.682 -17.227 11.697 1.00 76.06 197 LEU A O 1
ATOM 1636 N N . ARG A 1 198 ? -6.462 -17.008 13.798 1.00 74.12 198 ARG A N 1
ATOM 1637 C CA . ARG A 1 198 ? -5.440 -17.867 14.417 1.00 74.12 198 ARG A CA 1
ATOM 1638 C C . ARG A 1 198 ? -5.513 -19.308 13.918 1.00 74.12 198 ARG A C 1
ATOM 1640 O O . ARG A 1 198 ? -4.477 -19.902 13.638 1.00 74.12 198 ARG A O 1
ATOM 1647 N N . LYS A 1 199 ? -6.723 -19.858 13.756 1.00 72.88 199 LYS A N 1
ATOM 1648 C CA . LYS A 1 199 ? -6.901 -21.219 13.228 1.00 72.88 199 LYS A CA 1
ATOM 1649 C C . LYS A 1 199 ? -6.305 -21.353 11.822 1.00 72.88 199 LYS A C 1
ATOM 1651 O O . LYS A 1 199 ? -5.498 -22.242 11.587 1.00 72.88 199 LYS A O 1
ATOM 1656 N N . LYS A 1 200 ? -6.611 -20.403 10.933 1.00 68.00 200 LYS A N 1
ATOM 1657 C CA . LYS A 1 200 ? -6.085 -20.378 9.560 1.00 68.00 200 LYS A CA 1
ATOM 1658 C C . LYS A 1 200 ? -4.553 -20.272 9.507 1.00 68.00 200 LYS A C 1
ATOM 1660 O O . LYS A 1 200 ? -3.938 -20.873 8.635 1.00 68.00 200 LYS A O 1
ATOM 1665 N N . LYS A 1 201 ? -3.938 -19.525 10.432 1.00 65.44 201 LYS A N 1
ATOM 1666 C CA . LYS A 1 201 ? -2.473 -19.397 10.537 1.00 65.44 201 LYS A CA 1
ATOM 1667 C C . LYS A 1 201 ? -1.810 -20.711 10.959 1.00 65.44 201 LYS A C 1
ATOM 1669 O O . LYS A 1 201 ? -0.800 -21.080 10.373 1.00 65.44 201 LYS A O 1
ATOM 1674 N N . ASN A 1 202 ? -2.398 -21.420 11.921 1.00 65.75 202 ASN A N 1
ATOM 1675 C CA . ASN A 1 202 ? -1.891 -22.716 12.378 1.00 65.75 202 ASN A CA 1
ATOM 1676 C C . ASN A 1 202 ? -2.032 -23.796 11.295 1.00 65.75 202 ASN A C 1
ATOM 1678 O O . ASN A 1 202 ? -1.103 -24.568 11.088 1.00 65.75 202 ASN A O 1
ATOM 1682 N N . ASP A 1 203 ? -3.148 -23.798 10.561 1.00 65.44 203 ASP A N 1
ATOM 1683 C CA . ASP A 1 203 ? -3.386 -24.738 9.458 1.00 65.44 203 ASP A CA 1
ATOM 1684 C C . ASP A 1 203 ? -2.436 -24.497 8.263 1.00 65.44 203 ASP A C 1
ATOM 1686 O O . ASP A 1 203 ? -2.172 -25.414 7.496 1.00 65.44 203 ASP A O 1
ATOM 1690 N N . ALA A 1 204 ? -1.905 -23.279 8.095 1.00 59.91 204 ALA A N 1
ATOM 1691 C CA . ALA A 1 204 ? -0.932 -22.940 7.049 1.00 59.91 204 ALA A CA 1
ATOM 1692 C C . ALA A 1 204 ? 0.533 -23.243 7.431 1.00 59.91 204 ALA A C 1
ATOM 1694 O O . ALA A 1 204 ? 1.419 -23.125 6.585 1.00 59.91 204 ALA A O 1
ATOM 1695 N N . GLN A 1 205 ? 0.797 -23.567 8.701 1.00 53.78 205 GLN A N 1
AT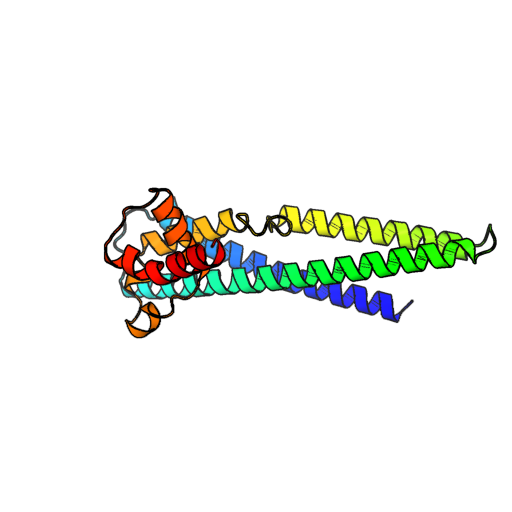OM 1696 C CA . GLN A 1 205 ? 2.131 -23.882 9.233 1.00 53.78 205 GLN A CA 1
ATOM 1697 C C . GLN A 1 205 ? 2.332 -25.380 9.522 1.00 53.78 205 GLN A C 1
ATOM 1699 O O . GLN A 1 205 ? 3.457 -25.776 9.834 1.00 53.78 205 GLN A O 1
ATOM 1704 N N . ALA A 1 206 ? 1.265 -26.181 9.443 1.00 49.78 206 ALA A N 1
ATOM 1705 C CA . ALA A 1 206 ? 1.266 -27.637 9.588 1.00 49.78 206 ALA A CA 1
ATOM 1706 C C . ALA A 1 206 ? 1.420 -28.333 8.228 1.00 49.78 206 ALA A C 1
ATOM 1708 O O . ALA A 1 206 ? 2.072 -29.400 8.201 1.00 49.78 206 ALA A O 1
#

pLDDT: mean 81.12, std 10.34, range [41.94, 93.25]

Secondary structure (DSSP, 8-state):
-HHHHHHHHHHHHHHHHHHHHHHHHHHHHHHHHIIIIII-SS----HHHHHHHHHHHHHHHHHHHHHHHHHHHHHHHHHHHHHHHHHHHHHHGGGSPSS-HHHHHHHHHHHHHHHHHHHHHHHHHHTT--TT-TTTTTHHHHHHHHHHHHHTTTTTTS-HHHHSS-SSHHHHHHHHHHHHTT-S---HHHHHHHHHHHHHHHHTT-

Foldseek 3Di:
DVVLVVVVVVLVVVLVVLLVVLVVLLVVLVVLLCVPVVPNPDDPDPPVNLQVLLVSLLVSVVSNVVSLVVNLVSLVVLVVSLVVLVVVLVVCLVVDDPPDPVNVVSVVVNVVSVVVNVVSVVVCVVSQSPSVCPPDRVPPSLVSSLVSNVVSVSLVVDDPVCLVVPPPPSSLVVLVVCVVVVVDDDDPSNCVSCVVVVVVVVVVVD